Protein AF-A0A507CEU8-F1 (afdb_monomer)

Mean predicted aligned error: 9.73 Å

Sequence (237 aa):
MYVHYLHLQREEKHEELLEDLRSRRGVLHDSSKRCVFVDLGAGRADTLRVFLRERDAKFSYDYPIPYWAHYTTCEIYLFEANPRFTADLRRAESLYRSRGFNVTVFPEHACTDYDGIATLYLDEKNKDNDYWLTSCHNKATSLYSQGRPINVTAIDIASWLAASFKPEDYVLVKMDIEKAEFFVLPRMVEVHADTVVDTLMVELHPYDFADEQIAKGWKAIEELSKTILIPYYDSFA

Radius of gyration: 17.89 Å; Cα contacts (8 Å, |Δi|>4): 409; chains: 1; bounding box: 44×38×45 Å

Secondary structure (DSSP, 8-state):
-HHHHHHHHHHHHHHHHHHHHHHTS-S---TTPPEEEEEES-TTTHHHHHHTT-TT-SS-------TT--GGGSEEEEEE--GGGHHHHHHHHHHHHHTT-EEEEEETEEEESSSEEEEEEE--S-GGGTT--EE--TT---TTTTSPEEEEEEEEHHHHHHHH--TTSEEEEEE--TTTHHHHHHHHHHTTGGGT-SEEEE-----SS--HHHHHHHHHHHHHTTTSB-----TT-

pLDDT: mean 82.37, std 20.27, range [32.41, 98.88]

Foldseek 3Di:
DVVVVVVVVQVVVVVVVVVVVVVVDPDDPDPPAAEAEEEAACQLVLVLCQLLVPVPRPDHDDDDDDPSDDSQRHAYEYEHQDQVNVVSQVVVVVVSVVVVGNYDYHYNEAAAQDWDKWKWFFQPDCPVVVSSAIDTDPPPPPVRNVGDIDIGTYDNVLVVLLVVFALSYAYEYEEDRNQRLLGSLLSNVVSVSLSGYAEYEYDHDDDPDDDPSNVSSVVSCVVSVVRHHYDHHDRVD

Organism: NCBI:txid1806994

InterPro domains:
  IPR006342 Methyltransferase FkbM [PF05050] (72-185)
  IPR029063 S-adenosyl-L-methionine-dependent methyltransferase superfamily [G3DSA:3.40.50.150] (27-232)
  IPR029063 S-adenosyl-L-methionine-dependent methyltransferase superfamily [SSF53335] (13-208)

Structure (mmCIF, N/CA/C/O backbone):
data_AF-A0A507CEU8-F1
#
_entry.id   AF-A0A507CEU8-F1
#
loop_
_atom_site.group_PDB
_atom_site.id
_atom_site.type_symbol
_atom_site.label_atom_id
_atom_site.label_alt_id
_atom_site.label_comp_id
_atom_site.label_asym_id
_atom_site.label_entity_id
_atom_site.label_seq_id
_atom_site.pdbx_PDB_ins_code
_atom_site.Cartn_x
_atom_site.Cartn_y
_atom_site.Cartn_z
_atom_site.occupancy
_atom_site.B_iso_or_equiv
_atom_site.auth_seq_id
_atom_site.auth_comp_id
_atom_site.auth_asym_id
_atom_site.auth_atom_id
_atom_site.pdbx_PDB_model_num
ATOM 1 N N . MET A 1 1 ? 23.624 10.186 17.461 1.00 42.09 1 MET A N 1
ATOM 2 C CA . MET A 1 1 ? 23.123 11.111 18.506 1.00 42.09 1 MET A CA 1
ATOM 3 C C . MET A 1 1 ? 21.735 11.656 18.168 1.00 42.09 1 MET A C 1
ATOM 5 O O . MET A 1 1 ? 20.856 11.522 19.001 1.00 42.09 1 MET A O 1
ATOM 9 N N . TYR A 1 2 ? 21.496 12.155 16.944 1.00 32.41 2 TYR A N 1
ATOM 10 C CA . TYR A 1 2 ? 20.169 12.625 16.490 1.00 32.41 2 TYR A CA 1
ATOM 11 C C . TYR A 1 2 ? 19.106 11.504 16.411 1.00 32.41 2 TYR A C 1
ATOM 13 O O . TYR A 1 2 ? 17.993 11.663 16.895 1.00 32.41 2 TYR A O 1
ATOM 21 N N . VAL A 1 3 ? 19.493 10.323 15.911 1.00 40.09 3 VAL A N 1
ATOM 22 C CA . VAL A 1 3 ? 18.620 9.133 15.782 1.00 40.09 3 VAL A CA 1
ATOM 23 C C . VAL A 1 3 ? 18.137 8.597 17.138 1.00 40.09 3 VAL A C 1
ATOM 25 O O . VAL A 1 3 ? 17.017 8.121 17.251 1.00 40.09 3 VAL A O 1
ATOM 28 N N . HIS A 1 4 ? 18.949 8.728 18.191 1.00 35.19 4 HIS A N 1
ATOM 29 C CA . HIS A 1 4 ? 18.595 8.237 19.527 1.00 35.19 4 HIS A CA 1
ATOM 30 C C . HIS A 1 4 ? 17.704 9.230 20.296 1.00 35.19 4 HIS A C 1
ATOM 32 O O . HIS A 1 4 ? 16.846 8.819 21.068 1.00 35.19 4 HIS A O 1
ATOM 38 N N . TYR A 1 5 ? 17.851 10.533 20.028 1.00 34.41 5 TYR A N 1
ATOM 39 C CA . TYR A 1 5 ? 17.012 11.583 20.616 1.00 34.41 5 TYR A CA 1
ATOM 40 C C . TYR A 1 5 ? 15.588 11.590 20.028 1.00 34.41 5 TYR A C 1
ATOM 42 O O . TYR A 1 5 ? 14.619 11.762 20.762 1.00 34.41 5 TYR A O 1
ATOM 50 N N . LEU A 1 6 ? 15.447 11.310 18.724 1.00 43.91 6 LEU A N 1
ATOM 51 C CA . LEU A 1 6 ? 14.142 11.128 18.074 1.00 43.91 6 LEU A CA 1
ATOM 52 C C . LEU A 1 6 ? 13.416 9.852 18.527 1.00 43.91 6 LEU A C 1
ATOM 54 O O . LEU A 1 6 ? 12.193 9.805 18.468 1.00 43.91 6 LEU A O 1
ATOM 58 N N . HIS A 1 7 ? 14.151 8.829 18.974 1.00 42.66 7 HIS A N 1
ATOM 59 C CA . HIS A 1 7 ? 13.581 7.559 19.427 1.00 42.66 7 HIS A CA 1
ATOM 60 C C . HIS A 1 7 ? 12.853 7.705 20.772 1.00 42.66 7 HIS A C 1
ATOM 62 O O . HIS A 1 7 ? 11.702 7.304 20.891 1.00 42.66 7 HIS A O 1
ATOM 68 N N . LEU A 1 8 ? 13.468 8.385 21.745 1.00 38.97 8 LEU A N 1
ATOM 69 C CA . LEU A 1 8 ? 12.873 8.592 23.074 1.00 38.97 8 LEU A CA 1
ATOM 70 C C . LEU A 1 8 ? 11.686 9.570 23.048 1.00 38.97 8 LEU A C 1
ATOM 72 O O . LEU A 1 8 ? 10.677 9.334 23.699 1.00 38.97 8 LEU A O 1
ATOM 76 N N . GLN A 1 9 ? 11.758 10.626 22.229 1.00 45.34 9 GLN A N 1
ATOM 77 C CA . GLN A 1 9 ? 10.624 11.537 22.008 1.00 45.34 9 GLN A CA 1
ATOM 78 C C . GLN A 1 9 ? 9.473 10.874 21.218 1.00 45.34 9 GLN A C 1
ATOM 80 O O . GLN A 1 9 ? 8.359 11.393 21.221 1.00 45.34 9 GLN A O 1
ATOM 85 N N . ARG A 1 10 ? 9.723 9.746 20.530 1.00 51.34 10 ARG A N 1
ATOM 86 C CA . ARG A 1 10 ? 8.710 8.967 19.793 1.00 51.34 10 ARG A CA 1
ATOM 87 C C . ARG A 1 10 ? 7.921 8.022 20.693 1.00 51.34 10 ARG A C 1
ATOM 89 O O . ARG A 1 10 ? 6.730 7.874 20.458 1.00 51.34 10 ARG A O 1
ATOM 96 N N . GLU A 1 11 ? 8.550 7.402 21.690 1.00 48.78 11 GLU A N 1
ATOM 97 C CA . GLU A 1 11 ? 7.881 6.431 22.572 1.00 48.78 11 GLU A CA 1
ATOM 98 C C . GLU A 1 11 ? 6.853 7.090 23.506 1.00 48.78 11 GLU A C 1
ATOM 100 O O . GLU A 1 11 ? 5.746 6.581 23.652 1.00 48.78 11 GLU A O 1
ATOM 105 N N . GLU A 1 12 ? 7.155 8.266 24.064 1.00 49.72 12 GLU A N 1
ATOM 106 C CA . GLU A 1 12 ? 6.195 9.006 24.904 1.00 49.72 12 GLU A CA 1
ATOM 107 C C . GLU A 1 12 ? 5.009 9.532 24.081 1.00 49.72 12 GLU A C 1
ATOM 109 O O . GLU A 1 12 ? 3.852 9.410 24.484 1.00 49.72 12 GLU A O 1
ATOM 114 N N . LYS A 1 13 ? 5.280 10.027 22.867 1.00 57.88 13 LYS A N 1
ATOM 115 C CA . LYS A 1 13 ? 4.242 10.492 21.937 1.00 57.88 13 LYS A CA 1
ATOM 116 C C . LYS A 1 13 ? 3.377 9.343 21.409 1.00 57.88 13 LYS A C 1
ATOM 118 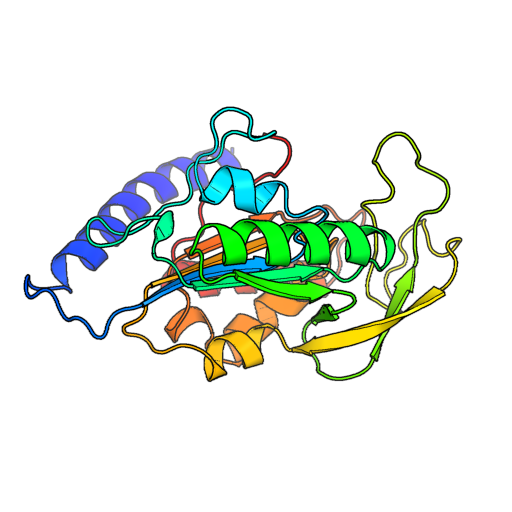O O . LYS A 1 13 ? 2.226 9.565 21.050 1.00 57.88 13 LYS A O 1
ATOM 123 N N . HIS A 1 14 ? 3.929 8.130 21.357 1.00 57.22 14 HIS A N 1
ATOM 124 C CA . HIS A 1 14 ? 3.235 6.912 20.949 1.00 57.22 14 HIS A CA 1
ATOM 125 C C . HIS A 1 14 ? 2.186 6.489 21.981 1.00 57.22 14 HIS A C 1
ATOM 127 O O . HIS A 1 14 ? 1.049 6.229 21.598 1.00 57.22 14 HIS A O 1
ATOM 133 N N . GLU A 1 15 ? 2.517 6.479 23.275 1.00 61.03 15 GLU A N 1
ATOM 134 C CA . GLU A 1 15 ? 1.525 6.189 24.322 1.00 61.03 15 GLU A CA 1
ATOM 135 C C . GLU A 1 15 ? 0.446 7.278 24.409 1.00 61.03 15 GLU A C 1
ATOM 137 O O . GLU A 1 15 ? -0.733 6.943 24.465 1.00 61.03 15 GLU A O 1
ATOM 142 N N . GLU A 1 16 ? 0.795 8.566 24.295 1.00 62.22 16 GLU A N 1
ATOM 143 C CA . GLU A 1 16 ? -0.211 9.643 24.267 1.00 62.22 16 GLU A CA 1
ATOM 144 C C . GLU A 1 16 ? -1.156 9.551 23.054 1.00 62.22 16 GLU A C 1
ATOM 146 O O . GLU A 1 16 ? -2.361 9.760 23.198 1.00 62.22 16 GLU A O 1
ATOM 151 N N . LEU A 1 17 ? -0.653 9.193 21.863 1.00 61.19 17 LEU A N 1
ATOM 152 C CA . LEU A 1 17 ? -1.496 8.954 20.682 1.00 61.19 17 LEU A CA 1
ATOM 153 C C . LEU A 1 17 ? -2.381 7.720 20.858 1.00 61.19 17 LEU A C 1
ATOM 155 O O . LEU A 1 17 ? -3.555 7.751 20.489 1.00 61.19 17 LEU A O 1
ATOM 159 N N . LEU A 1 18 ? -1.845 6.639 21.428 1.00 59.84 18 LEU A N 1
ATOM 160 C CA . LEU A 1 18 ? -2.629 5.444 21.727 1.00 59.84 18 LEU A CA 1
ATOM 161 C C . LEU A 1 18 ? -3.713 5.739 22.769 1.00 59.84 18 LEU A C 1
ATOM 163 O O . LEU A 1 18 ? -4.833 5.248 22.627 1.00 59.84 18 LEU A O 1
ATOM 167 N N . GLU A 1 19 ? -3.427 6.552 23.784 1.00 62.38 19 GLU A N 1
ATOM 168 C CA . GLU A 1 19 ? -4.400 6.991 24.783 1.00 62.38 19 GLU A CA 1
ATOM 169 C C . GLU A 1 19 ? -5.448 7.953 24.208 1.00 62.38 19 GLU A C 1
ATOM 171 O O . GLU A 1 19 ? -6.630 7.779 24.503 1.00 62.38 19 GLU A O 1
ATOM 176 N N . ASP A 1 20 ? -5.082 8.894 23.332 1.00 61.50 20 ASP A N 1
ATOM 177 C CA . ASP A 1 20 ? -6.038 9.779 22.644 1.00 61.50 20 ASP A CA 1
ATOM 178 C C . ASP A 1 20 ? -6.942 8.988 21.678 1.00 61.50 20 ASP A C 1
ATOM 180 O O . ASP A 1 20 ? -8.166 9.151 21.682 1.00 61.50 20 ASP A O 1
ATOM 184 N N . LEU A 1 21 ? -6.382 8.030 20.928 1.00 57.03 21 LEU A N 1
ATOM 185 C CA . LEU A 1 21 ? -7.144 7.100 20.082 1.00 57.03 21 LEU A CA 1
ATOM 186 C C . LEU A 1 21 ? -8.107 6.225 20.901 1.00 57.03 21 LEU A C 1
ATOM 188 O O . LEU A 1 21 ? -9.224 5.941 20.452 1.00 57.03 21 LEU A O 1
ATOM 192 N N . ARG A 1 22 ? -7.702 5.813 22.111 1.00 61.84 22 ARG A N 1
ATOM 193 C CA . ARG A 1 22 ? -8.553 5.078 23.066 1.00 61.84 22 ARG A CA 1
ATOM 194 C C . ARG A 1 22 ? -9.639 5.978 23.674 1.00 61.84 22 ARG A C 1
ATOM 196 O O . ARG A 1 22 ? -10.777 5.540 23.813 1.00 61.84 22 ARG A O 1
ATOM 203 N N . SER A 1 23 ? -9.303 7.225 24.001 1.00 53.34 23 SER A N 1
ATOM 204 C CA . SER A 1 23 ? -10.152 8.235 24.653 1.00 53.34 23 SER A CA 1
ATOM 205 C C . SER A 1 23 ? -11.273 8.751 23.745 1.00 53.34 23 SER A C 1
ATOM 207 O O . SER A 1 23 ? -12.429 8.851 24.163 1.00 53.34 23 SER A O 1
ATOM 209 N N . ARG A 1 24 ? -10.977 9.015 22.465 1.00 57.09 24 ARG A N 1
ATOM 210 C CA . ARG A 1 24 ? -11.950 9.568 21.505 1.00 57.09 24 ARG A CA 1
ATOM 211 C C . ARG A 1 24 ? -13.040 8.585 21.070 1.00 57.09 24 ARG A C 1
ATOM 213 O O . ARG A 1 24 ? -14.000 8.992 20.416 1.00 57.09 24 ARG A O 1
ATOM 220 N N . ARG A 1 25 ? -12.934 7.296 21.407 1.00 57.06 25 ARG A N 1
ATOM 221 C CA . ARG A 1 25 ? -13.848 6.243 20.937 1.00 57.06 25 ARG A CA 1
ATOM 222 C C . ARG A 1 25 ? -14.580 5.595 22.117 1.00 57.06 25 ARG A C 1
ATOM 224 O O . ARG A 1 25 ? -14.215 4.524 22.591 1.00 57.06 25 ARG A O 1
ATOM 231 N N . GLY A 1 26 ? -15.654 6.255 22.560 1.00 46.28 26 GLY A N 1
ATOM 232 C CA . GLY A 1 26 ? -16.616 5.711 23.520 1.00 46.28 26 GLY A CA 1
ATOM 233 C C . GLY A 1 26 ? -17.144 4.327 23.114 1.00 46.28 26 GLY A C 1
ATOM 234 O O . GLY A 1 26 ? -17.351 4.034 21.935 1.00 46.28 26 GLY A O 1
ATOM 235 N N . VAL A 1 27 ? -17.335 3.471 24.120 1.00 49.66 27 VAL A N 1
ATOM 236 C CA . VAL A 1 27 ? -17.693 2.051 24.000 1.00 49.66 27 VAL A CA 1
ATOM 237 C C . VAL A 1 27 ? -19.142 1.890 23.538 1.00 49.66 27 VAL A C 1
ATOM 239 O O . VAL A 1 27 ? -20.060 1.794 24.347 1.00 49.66 27 VAL A O 1
ATOM 242 N N . LEU A 1 28 ? -19.335 1.819 22.225 1.00 44.38 28 LEU A N 1
ATOM 243 C CA . LEU A 1 28 ? -20.441 1.114 21.584 1.00 44.38 28 LEU A CA 1
ATOM 244 C C . LEU A 1 28 ? -19.854 0.358 20.387 1.00 44.38 28 LEU A C 1
ATOM 246 O O . LEU A 1 28 ? -19.140 0.937 19.567 1.00 44.38 28 LEU A O 1
ATOM 250 N N . HIS A 1 29 ? -20.098 -0.953 20.329 1.00 45.16 29 HIS A N 1
ATOM 251 C CA . HIS A 1 29 ? -19.687 -1.791 19.207 1.00 45.16 29 HIS A CA 1
ATOM 252 C C . HIS A 1 29 ? -20.561 -1.428 18.007 1.00 45.16 29 HIS A C 1
ATOM 254 O O . HIS A 1 29 ? -21.692 -1.890 17.875 1.00 45.16 29 HIS A O 1
ATOM 260 N N . ASP A 1 30 ? -20.056 -0.510 17.194 1.00 52.44 30 ASP A N 1
ATOM 261 C CA . ASP A 1 30 ? -20.686 -0.111 15.951 1.00 52.44 30 ASP A CA 1
ATOM 262 C C . ASP A 1 30 ? -20.283 -1.110 14.863 1.00 52.44 30 ASP A C 1
ATOM 264 O O . ASP A 1 30 ? -19.119 -1.174 14.464 1.00 52.44 30 ASP A O 1
ATOM 268 N N . SER A 1 31 ? -21.251 -1.899 14.392 1.00 56.47 31 SER A N 1
ATOM 269 C CA . SER A 1 31 ? -21.073 -2.873 13.310 1.00 56.47 31 SER A CA 1
ATOM 270 C C . SER A 1 31 ? -20.742 -2.231 11.954 1.00 56.47 31 SER A C 1
ATOM 272 O O . SER A 1 31 ? -20.669 -2.942 10.955 1.00 56.47 31 SER A O 1
ATOM 274 N N . SER A 1 32 ? -20.599 -0.901 11.889 1.00 68.31 32 SER A N 1
ATOM 275 C CA . SER A 1 32 ? -20.201 -0.152 10.695 1.00 68.31 32 SER A CA 1
ATOM 276 C C . SER A 1 32 ? -18.683 -0.009 10.511 1.00 68.31 32 SER A C 1
ATOM 278 O O . SER A 1 32 ? -18.249 0.308 9.405 1.00 68.31 32 SER A O 1
ATOM 280 N N . LYS A 1 33 ? -17.873 -0.248 11.555 1.00 84.44 33 LYS A N 1
ATOM 281 C CA . LYS A 1 33 ? -16.417 -0.032 11.506 1.00 84.44 33 LYS A CA 1
ATOM 282 C C . LYS A 1 33 ? -15.706 -1.195 10.831 1.00 84.44 33 LYS A C 1
ATOM 284 O O . LYS A 1 33 ? -15.752 -2.324 11.324 1.00 84.44 33 LYS A O 1
ATOM 289 N N . ARG A 1 34 ? -15.012 -0.922 9.727 1.00 94.19 34 ARG A N 1
ATOM 290 C CA . ARG A 1 34 ? -14.216 -1.932 9.022 1.00 94.19 34 ARG A CA 1
ATOM 291 C C . ARG A 1 34 ? -12.793 -1.948 9.561 1.00 94.19 34 ARG A C 1
ATOM 293 O O . ARG A 1 34 ? -12.234 -0.905 9.873 1.00 94.19 34 ARG A O 1
ATOM 300 N N . CYS A 1 35 ? -12.201 -3.132 9.654 1.00 97.25 35 CYS A N 1
ATOM 301 C CA . CYS A 1 35 ? -10.749 -3.270 9.730 1.00 97.25 35 CYS A CA 1
ATOM 302 C C . CYS A 1 35 ? -10.228 -3.512 8.316 1.00 97.25 35 CYS A C 1
ATOM 304 O O . CYS A 1 35 ? -10.778 -4.360 7.614 1.00 97.25 35 CYS A O 1
ATOM 306 N N . VAL A 1 36 ? -9.182 -2.801 7.909 1.00 98.44 36 VAL A N 1
ATOM 307 C CA . VAL A 1 36 ? -8.609 -2.880 6.567 1.00 98.44 36 VAL A CA 1
ATOM 308 C C . VAL A 1 36 ? -7.093 -3.020 6.651 1.00 98.44 36 VAL A C 1
ATOM 310 O O . VAL A 1 36 ? -6.428 -2.272 7.364 1.00 98.44 36 VAL A O 1
ATOM 313 N N . PHE A 1 37 ? -6.555 -3.962 5.882 1.00 98.56 37 PHE A N 1
ATOM 314 C CA . PHE A 1 37 ? -5.129 -4.134 5.642 1.00 98.56 37 PHE A CA 1
ATOM 315 C C . PHE A 1 37 ? -4.831 -3.919 4.157 1.00 98.56 37 PHE A C 1
ATOM 317 O O . PHE A 1 37 ? -5.379 -4.611 3.297 1.00 98.56 37 PHE A O 1
ATOM 324 N N . VAL A 1 38 ? -3.968 -2.957 3.852 1.00 98.81 38 VAL A N 1
ATOM 325 C CA . VAL A 1 38 ? -3.520 -2.651 2.493 1.00 98.81 38 VAL A CA 1
ATOM 326 C C . VAL A 1 38 ? -2.022 -2.906 2.410 1.00 98.81 38 VAL A C 1
ATOM 328 O O . VAL A 1 38 ? -1.245 -2.295 3.137 1.00 98.81 38 VAL A O 1
ATOM 331 N N . ASP A 1 39 ? -1.617 -3.803 1.523 1.00 98.44 39 ASP A N 1
ATOM 332 C CA . ASP A 1 39 ? -0.225 -4.181 1.305 1.00 98.44 39 ASP A CA 1
ATOM 333 C C . ASP A 1 39 ? 0.236 -3.685 -0.063 1.00 98.44 39 ASP A C 1
ATOM 335 O O . ASP A 1 39 ? -0.246 -4.150 -1.102 1.00 98.44 39 ASP A O 1
ATOM 339 N N . LEU A 1 40 ? 1.141 -2.711 -0.051 1.00 98.12 40 LEU A N 1
ATOM 340 C CA . LEU A 1 40 ? 1.761 -2.149 -1.240 1.00 98.12 40 LEU A CA 1
ATOM 341 C C . LEU A 1 40 ? 3.127 -2.822 -1.423 1.00 98.12 40 LEU A C 1
ATOM 343 O O . LEU A 1 40 ? 3.984 -2.733 -0.536 1.00 98.12 40 LEU A O 1
ATOM 347 N N . GLY A 1 41 ? 3.285 -3.511 -2.558 1.00 95.56 41 GLY A N 1
ATOM 348 C CA . GLY A 1 41 ? 4.413 -4.403 -2.845 1.00 95.56 41 GLY A CA 1
ATOM 349 C C . GLY A 1 41 ? 4.276 -5.736 -2.122 1.00 95.56 41 GLY A C 1
ATOM 350 O O . GLY A 1 41 ? 5.101 -6.124 -1.296 1.00 95.56 41 GLY A O 1
ATOM 351 N N . ALA A 1 42 ? 3.170 -6.425 -2.392 1.00 95.69 42 ALA A N 1
ATOM 352 C CA . ALA A 1 42 ? 2.817 -7.662 -1.712 1.00 95.69 42 ALA A CA 1
ATOM 353 C C . ALA A 1 42 ? 3.747 -8.842 -2.057 1.00 95.69 42 ALA A C 1
ATOM 355 O O . ALA A 1 42 ? 3.677 -9.885 -1.397 1.00 95.69 42 ALA A O 1
ATOM 356 N N . GLY A 1 43 ? 4.596 -8.735 -3.084 1.00 92.75 43 GLY A N 1
ATOM 357 C CA . GLY A 1 43 ? 5.528 -9.784 -3.488 1.00 92.75 43 GLY A CA 1
ATOM 358 C C . GLY A 1 43 ? 4.786 -11.089 -3.760 1.00 92.75 43 GLY A C 1
ATOM 359 O O . GLY A 1 43 ? 3.904 -11.137 -4.600 1.00 92.75 43 GLY A O 1
ATOM 360 N N . ARG A 1 44 ? 5.077 -12.162 -3.015 1.00 92.94 44 ARG A N 1
ATOM 361 C CA . ARG A 1 44 ? 4.353 -13.454 -3.104 1.00 92.94 44 ARG A CA 1
ATOM 362 C C . ARG A 1 44 ? 3.208 -13.604 -2.094 1.00 92.94 44 ARG A C 1
ATOM 364 O O . ARG A 1 44 ? 2.794 -14.723 -1.801 1.00 92.94 44 ARG A O 1
ATOM 371 N N . ALA A 1 45 ? 2.705 -12.494 -1.558 1.00 95.25 45 ALA A N 1
ATOM 372 C CA . ALA A 1 45 ? 1.791 -12.439 -0.417 1.00 95.25 45 ALA A CA 1
ATOM 373 C C . ALA A 1 45 ? 2.387 -13.039 0.875 1.00 95.25 45 ALA A C 1
ATOM 375 O O . ALA A 1 45 ? 1.661 -13.573 1.712 1.00 95.25 45 ALA A O 1
ATOM 376 N N . ASP A 1 46 ? 3.709 -12.959 1.064 1.00 92.00 46 ASP A N 1
ATOM 377 C CA . ASP A 1 46 ? 4.376 -13.467 2.274 1.00 92.00 46 ASP A CA 1
ATOM 378 C C . ASP A 1 46 ? 3.932 -12.684 3.527 1.00 92.00 46 ASP A C 1
ATOM 380 O O . ASP A 1 46 ? 3.643 -13.267 4.572 1.00 92.00 46 ASP A O 1
ATOM 384 N N . THR A 1 47 ? 3.790 -11.368 3.396 1.00 93.06 47 THR A N 1
ATOM 385 C CA . THR A 1 47 ? 3.275 -10.413 4.394 1.00 93.06 47 THR A CA 1
ATOM 386 C C . THR A 1 47 ? 1.819 -10.666 4.780 1.00 93.06 47 THR A C 1
ATOM 388 O O . THR A 1 47 ? 1.474 -10.512 5.951 1.00 93.06 47 THR A O 1
ATOM 391 N N . LEU A 1 48 ? 0.974 -11.157 3.864 1.00 95.38 48 LEU A N 1
ATOM 392 C CA . LEU A 1 48 ? -0.388 -11.598 4.198 1.00 95.38 48 LEU A CA 1
ATOM 393 C C . LEU A 1 48 ? -0.367 -12.695 5.273 1.00 95.38 48 LEU A C 1
ATOM 395 O O . LEU A 1 48 ? -1.176 -12.685 6.201 1.00 95.38 48 LEU A O 1
ATOM 399 N N . ARG A 1 49 ? 0.573 -13.638 5.168 1.00 93.75 49 ARG A N 1
ATOM 400 C CA . ARG A 1 49 ? 0.715 -14.743 6.129 1.00 93.75 49 ARG A CA 1
ATOM 401 C C . ARG A 1 49 ? 1.118 -14.227 7.506 1.00 93.75 49 ARG A C 1
ATOM 403 O O . ARG A 1 49 ? 0.615 -14.719 8.515 1.00 93.75 49 ARG A O 1
ATOM 410 N N . VAL A 1 50 ? 1.990 -13.217 7.532 1.00 92.69 50 VAL A N 1
ATOM 411 C CA . VAL A 1 50 ? 2.419 -12.525 8.756 1.00 92.69 50 VAL A CA 1
ATOM 412 C C . VAL A 1 50 ? 1.236 -11.787 9.384 1.00 92.69 50 VAL A C 1
ATOM 414 O O . VAL A 1 50 ? 0.947 -11.995 10.560 1.00 92.69 50 VAL A O 1
ATOM 417 N N . PHE A 1 51 ? 0.490 -11.005 8.594 1.00 95.12 51 PHE A N 1
ATOM 418 C CA . PHE A 1 51 ? -0.709 -10.296 9.049 1.00 95.12 51 PHE A CA 1
ATOM 419 C C . PHE A 1 51 ? -1.754 -11.251 9.639 1.00 95.12 51 PHE A C 1
ATOM 421 O O . PHE A 1 51 ? -2.280 -11.013 10.723 1.00 95.12 51 PHE A O 1
ATOM 428 N N . LEU A 1 52 ? -2.006 -12.385 8.982 1.00 95.06 52 LEU A N 1
ATOM 429 C CA . LEU A 1 52 ? -2.934 -13.411 9.466 1.00 95.06 52 LEU A CA 1
ATOM 430 C C . LEU A 1 52 ? -2.362 -14.296 10.586 1.00 95.06 52 LEU A C 1
ATOM 432 O O . LEU A 1 52 ? -3.046 -15.217 11.039 1.00 95.06 52 LEU A O 1
ATOM 436 N N . ARG A 1 53 ? -1.142 -14.008 11.059 1.00 91.75 53 ARG A N 1
ATOM 437 C CA . ARG A 1 53 ? -0.450 -14.715 12.147 1.00 91.75 53 ARG A CA 1
ATOM 438 C C . ARG A 1 53 ? -0.337 -16.224 11.905 1.00 91.75 53 ARG A C 1
ATOM 440 O O . ARG A 1 53 ? -0.532 -17.035 12.815 1.00 91.75 53 ARG A O 1
ATOM 447 N N . GLU A 1 54 ? -0.025 -16.618 10.672 1.00 91.31 54 GLU A N 1
ATOM 448 C CA . GLU A 1 54 ? 0.281 -18.015 10.363 1.00 91.31 54 GLU A CA 1
ATOM 449 C C . GLU A 1 54 ? 1.570 -18.459 11.070 1.00 91.31 54 GLU A C 1
ATOM 451 O O . GLU A 1 54 ? 2.561 -17.734 11.116 1.00 91.31 54 GLU A O 1
ATOM 456 N N . ARG A 1 55 ? 1.566 -19.676 11.630 1.00 84.81 55 ARG A N 1
ATOM 457 C CA . ARG A 1 55 ? 2.676 -20.187 12.461 1.00 84.81 55 ARG A CA 1
ATOM 458 C C . ARG A 1 55 ? 3.999 -20.333 11.711 1.00 84.81 55 ARG A C 1
ATOM 460 O O . ARG A 1 55 ? 5.047 -20.356 12.342 1.00 84.81 55 ARG A O 1
ATOM 467 N N . ASP A 1 56 ? 3.936 -20.502 10.400 1.00 83.50 56 ASP A N 1
ATOM 468 C CA . ASP A 1 56 ? 5.060 -20.717 9.494 1.00 83.50 56 ASP A CA 1
ATOM 469 C C . ASP A 1 56 ? 5.256 -19.529 8.535 1.00 83.50 56 ASP A C 1
ATOM 471 O O . ASP A 1 56 ? 5.819 -19.682 7.447 1.00 83.50 56 ASP A O 1
ATOM 475 N N . ALA A 1 57 ? 4.775 -18.343 8.926 1.00 82.31 57 ALA A N 1
ATOM 476 C CA . ALA A 1 57 ? 5.071 -17.109 8.219 1.00 82.31 57 ALA A CA 1
ATOM 477 C C . ALA A 1 57 ? 6.587 -16.848 8.206 1.00 82.31 57 ALA A C 1
ATOM 479 O O . ALA A 1 57 ? 7.296 -17.113 9.177 1.00 82.31 57 ALA A O 1
ATOM 480 N N . LYS A 1 58 ? 7.083 -16.333 7.076 1.00 71.81 58 LYS A N 1
ATOM 481 C CA . LYS A 1 58 ? 8.518 -16.113 6.838 1.00 71.81 58 LYS A CA 1
ATOM 482 C C . LYS A 1 58 ? 9.123 -15.066 7.783 1.00 71.81 58 LYS A C 1
ATOM 484 O O . LYS A 1 58 ? 10.298 -15.170 8.120 1.00 71.81 58 LYS A O 1
ATOM 489 N N . PHE A 1 59 ? 8.323 -14.082 8.185 1.00 74.56 59 PHE A N 1
ATOM 490 C CA . PHE A 1 59 ? 8.730 -12.941 9.002 1.00 74.56 59 PHE A CA 1
ATOM 491 C C . PHE A 1 59 ? 7.912 -12.882 10.295 1.00 74.56 59 PHE A C 1
ATOM 493 O O . PHE A 1 59 ? 6.845 -13.491 10.392 1.00 74.56 59 PHE A O 1
ATOM 500 N N . SER A 1 60 ? 8.394 -12.118 11.275 1.00 74.06 60 SER A N 1
ATOM 501 C CA . SER A 1 60 ? 7.712 -11.911 12.553 1.00 74.06 60 SER A CA 1
ATOM 502 C C . SER A 1 60 ? 7.561 -10.419 12.832 1.00 74.06 60 SER A C 1
ATOM 504 O O . SER A 1 60 ? 8.362 -9.838 13.556 1.00 74.06 60 SER A O 1
ATOM 506 N N . TYR A 1 61 ? 6.502 -9.822 12.289 1.00 80.12 61 TYR A N 1
ATOM 507 C CA . TYR A 1 61 ? 6.104 -8.447 12.586 1.00 80.12 61 TYR A CA 1
ATOM 508 C C . TYR A 1 61 ? 4.739 -8.420 13.271 1.00 80.12 61 TYR A C 1
ATOM 510 O O . TYR A 1 61 ? 3.833 -9.163 12.888 1.00 80.12 61 TYR A O 1
ATOM 518 N N . ASP A 1 62 ? 4.586 -7.553 14.274 1.00 84.81 62 ASP A N 1
ATOM 519 C CA . ASP A 1 62 ? 3.282 -7.296 14.879 1.00 84.81 62 ASP A CA 1
ATOM 520 C C . ASP A 1 62 ? 2.609 -6.127 14.162 1.00 84.81 62 ASP A C 1
ATOM 522 O O . ASP A 1 62 ? 3.024 -4.973 14.273 1.00 84.81 62 ASP A O 1
ATOM 526 N N . TYR A 1 63 ? 1.574 -6.447 13.393 1.00 91.06 63 TYR A N 1
ATOM 527 C CA . TYR A 1 63 ? 0.719 -5.451 12.765 1.00 91.06 63 TYR A CA 1
ATOM 528 C C . TYR A 1 63 ? -0.289 -4.956 13.804 1.00 91.06 63 TYR A C 1
ATOM 530 O O . TYR A 1 63 ? -1.118 -5.760 14.246 1.00 91.06 63 TYR A O 1
ATOM 538 N N . PRO A 1 64 ? -0.255 -3.679 14.222 1.00 91.25 64 PRO A N 1
ATOM 539 C CA . PRO A 1 64 ? -1.198 -3.187 15.214 1.00 91.25 64 PRO A CA 1
ATOM 540 C C . PRO A 1 64 ? -2.619 -3.264 14.652 1.00 91.25 64 PRO A C 1
ATOM 542 O O . PRO A 1 64 ? -2.876 -2.866 13.524 1.00 91.25 64 PRO A O 1
ATOM 545 N N . ILE A 1 65 ? -3.557 -3.779 15.440 1.00 92.50 65 ILE A N 1
ATOM 546 C CA . ILE A 1 65 ? -4.989 -3.658 15.159 1.00 92.50 65 ILE A CA 1
ATOM 547 C C . ILE A 1 65 ? -5.700 -3.234 16.444 1.00 92.50 65 ILE A C 1
ATOM 549 O O . ILE A 1 65 ? -5.233 -3.549 17.545 1.00 92.50 65 ILE A O 1
ATOM 553 N N . PRO A 1 66 ? -6.823 -2.510 16.355 1.00 92.19 66 PRO A N 1
ATOM 554 C CA . PRO A 1 66 ? -7.557 -2.105 17.540 1.00 92.19 66 PRO A CA 1
ATOM 555 C C . PRO A 1 66 ? -8.167 -3.318 18.253 1.00 92.19 66 PRO A C 1
ATOM 557 O O . PRO A 1 66 ? -8.500 -4.321 17.629 1.00 92.19 66 PRO A O 1
ATOM 560 N N . TYR A 1 67 ? -8.390 -3.197 19.566 1.00 91.62 67 TYR A N 1
ATOM 561 C CA . TYR A 1 67 ? -8.880 -4.291 20.424 1.00 91.62 67 TYR A CA 1
ATOM 562 C C . TYR A 1 67 ? -10.213 -4.919 19.975 1.00 91.62 67 TYR A C 1
ATOM 564 O O . TYR A 1 67 ? -10.538 -6.028 20.389 1.00 91.62 67 TYR A O 1
ATOM 572 N N . TRP A 1 68 ? -11.012 -4.189 19.191 1.00 90.75 68 TRP A N 1
ATOM 573 C CA . TRP A 1 68 ? -12.305 -4.639 18.676 1.00 90.75 68 TRP A CA 1
ATOM 574 C C . TRP A 1 68 ? -12.198 -5.389 17.342 1.00 90.75 68 TRP A C 1
ATOM 576 O O . TRP A 1 68 ? -13.186 -5.979 16.911 1.00 90.75 68 TRP A O 1
ATOM 586 N N . ALA A 1 69 ? -11.040 -5.345 16.678 1.00 92.75 69 ALA A N 1
ATOM 587 C CA . ALA A 1 69 ? -10.801 -5.998 15.401 1.00 92.75 69 ALA A CA 1
ATOM 588 C C . ALA A 1 69 ? -10.093 -7.345 15.586 1.00 92.75 69 ALA A C 1
ATOM 590 O O . ALA A 1 69 ? -9.364 -7.578 16.551 1.00 92.75 69 ALA A O 1
ATOM 591 N N . HIS A 1 70 ? -10.263 -8.220 14.599 1.00 93.31 70 HIS A N 1
ATOM 592 C CA . HIS A 1 70 ? -9.499 -9.452 14.467 1.00 93.31 70 HIS A CA 1
ATOM 593 C C . HIS A 1 70 ? -8.858 -9.510 13.080 1.00 93.31 70 HIS A C 1
ATOM 595 O O . HIS A 1 70 ? -9.523 -9.234 12.084 1.00 93.31 70 HIS A O 1
ATOM 601 N N . TYR A 1 71 ? -7.594 -9.937 13.000 1.00 93.50 71 TYR A N 1
ATOM 602 C CA . TYR A 1 71 ? -6.854 -10.073 11.734 1.00 93.50 71 TYR A CA 1
ATOM 603 C C . TYR A 1 71 ? -7.633 -10.860 10.672 1.00 93.50 71 TYR A C 1
ATOM 605 O O . TYR A 1 71 ? -7.625 -10.520 9.494 1.00 93.50 71 TYR A O 1
ATOM 613 N N . THR A 1 72 ? -8.365 -11.892 11.097 1.00 94.06 72 THR A N 1
ATOM 614 C CA . THR A 1 72 ? -9.126 -12.771 10.203 1.00 94.06 72 THR A CA 1
ATOM 615 C C . THR A 1 72 ? -10.427 -12.167 9.677 1.00 94.06 72 THR A C 1
ATOM 617 O O . THR A 1 72 ? -11.057 -12.771 8.815 1.00 94.06 72 THR A O 1
ATOM 620 N N . THR A 1 73 ? -10.859 -11.017 10.202 1.00 93.38 73 THR A N 1
ATOM 621 C CA . THR A 1 73 ? -12.092 -10.327 9.787 1.00 93.38 73 THR A CA 1
ATOM 622 C C . THR A 1 73 ? -11.826 -9.046 9.001 1.00 93.38 73 THR A 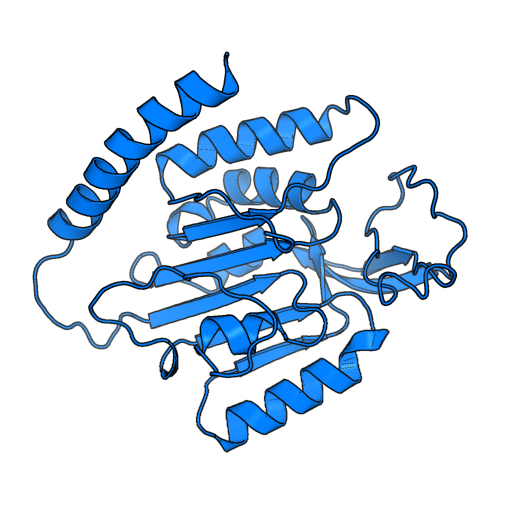C 1
ATOM 624 O O . THR A 1 73 ? -12.779 -8.400 8.575 1.00 93.38 73 THR A O 1
ATOM 627 N N . CYS A 1 74 ? -10.563 -8.651 8.831 1.00 96.94 74 CYS A N 1
ATOM 628 C CA . CYS A 1 74 ? -10.214 -7.445 8.088 1.00 96.94 74 CYS A CA 1
ATOM 629 C C . CYS A 1 74 ? -10.421 -7.640 6.574 1.00 96.94 74 CYS A C 1
ATOM 631 O O . CYS A 1 74 ? -10.249 -8.741 6.045 1.00 96.94 74 CYS A O 1
ATOM 633 N N . GLU A 1 75 ? -10.781 -6.563 5.875 1.00 98.00 75 GLU A N 1
ATOM 634 C CA . GLU A 1 75 ? -10.694 -6.483 4.416 1.00 98.00 75 GLU A CA 1
ATOM 635 C C . GLU A 1 75 ? -9.229 -6.334 4.017 1.00 98.00 75 GLU A C 1
ATOM 637 O O . GLU A 1 75 ? -8.504 -5.537 4.608 1.00 98.00 75 GLU A O 1
ATOM 642 N N . ILE A 1 76 ? -8.779 -7.106 3.036 1.00 98.69 76 ILE A N 1
ATOM 643 C CA . ILE A 1 76 ? -7.367 -7.197 2.688 1.00 98.69 76 ILE A CA 1
ATOM 644 C C . ILE A 1 76 ? -7.180 -6.893 1.207 1.00 98.69 76 ILE A C 1
ATOM 646 O O . ILE A 1 76 ? -7.779 -7.549 0.353 1.00 98.69 76 ILE A O 1
ATOM 650 N N . TYR A 1 77 ? -6.308 -5.936 0.905 1.00 98.88 77 TYR A N 1
ATOM 651 C CA . TYR A 1 77 ? -5.996 -5.496 -0.450 1.00 98.88 77 TYR A CA 1
ATOM 652 C C . TYR A 1 77 ? -4.495 -5.634 -0.702 1.00 98.88 77 TYR A C 1
ATOM 654 O O . TYR A 1 77 ? -3.697 -5.018 -0.003 1.00 98.88 77 TYR A O 1
ATOM 662 N N . LEU A 1 78 ? -4.109 -6.448 -1.687 1.00 98.75 78 LEU A N 1
ATOM 663 C CA . LEU A 1 78 ? -2.704 -6.704 -2.023 1.00 98.75 78 LEU A CA 1
ATOM 664 C C . LEU A 1 78 ? -2.374 -6.133 -3.402 1.00 98.75 78 LEU A C 1
ATOM 666 O O . LEU A 1 78 ? -2.961 -6.571 -4.393 1.00 98.75 78 LEU A O 1
ATOM 670 N N . PHE A 1 79 ? -1.425 -5.206 -3.480 1.00 98.56 79 PHE A N 1
ATOM 671 C CA . PHE A 1 79 ? -0.951 -4.612 -4.729 1.00 98.56 79 PHE A CA 1
ATOM 672 C C . PHE A 1 79 ? 0.466 -5.086 -5.034 1.00 98.56 79 PHE A C 1
ATOM 674 O O . PHE A 1 79 ? 1.335 -5.052 -4.167 1.00 98.56 79 PHE A O 1
ATOM 681 N N . GLU A 1 80 ? 0.706 -5.514 -6.271 1.00 97.25 80 GLU A N 1
ATOM 682 C CA . GLU A 1 80 ? 2.030 -5.947 -6.715 1.00 97.25 80 GLU A CA 1
ATOM 683 C C . GLU A 1 80 ? 2.250 -5.567 -8.175 1.00 97.25 80 GLU A C 1
ATOM 685 O O . GLU A 1 80 ? 1.442 -5.895 -9.046 1.00 97.25 80 GLU A O 1
ATOM 690 N N . ALA A 1 81 ? 3.361 -4.891 -8.448 1.00 95.06 81 ALA A N 1
ATOM 691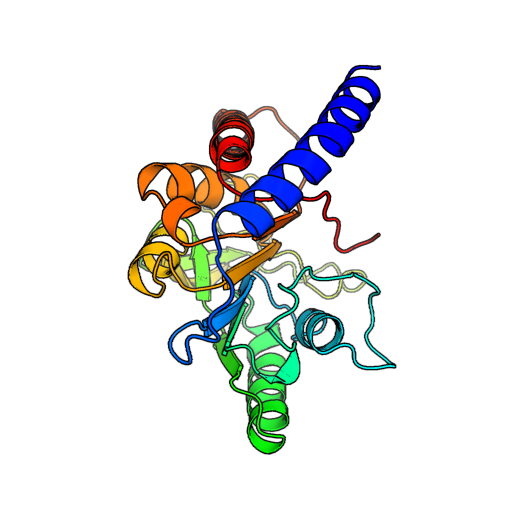 C CA . ALA A 1 81 ? 3.678 -4.383 -9.771 1.00 95.06 81 ALA A CA 1
ATOM 692 C C . ALA A 1 81 ? 4.321 -5.461 -10.657 1.00 95.06 81 ALA A C 1
ATOM 694 O O . ALA A 1 81 ? 4.048 -5.517 -11.854 1.00 95.06 81 ALA A O 1
ATOM 695 N N . ASN A 1 82 ? 5.162 -6.325 -10.089 1.00 91.31 82 ASN A N 1
ATOM 696 C CA . ASN A 1 82 ? 5.975 -7.290 -10.814 1.00 91.31 82 ASN A CA 1
ATOM 697 C C . ASN A 1 82 ? 5.136 -8.500 -11.290 1.00 91.31 82 ASN A C 1
ATOM 699 O O . ASN A 1 82 ? 4.714 -9.328 -10.473 1.00 91.31 82 ASN A O 1
ATOM 703 N N . PRO A 1 83 ? 4.959 -8.701 -12.616 1.00 92.81 83 PRO A N 1
ATOM 704 C CA . PRO A 1 83 ? 4.164 -9.804 -13.162 1.00 92.81 83 PRO A CA 1
ATOM 705 C C . PRO A 1 83 ? 4.682 -11.197 -12.799 1.00 92.81 83 PRO A C 1
ATOM 707 O O . PRO A 1 83 ? 3.956 -12.187 -12.910 1.00 92.81 83 PRO A O 1
ATOM 710 N N . ARG A 1 84 ? 5.941 -11.307 -12.352 1.00 90.88 84 ARG A N 1
ATOM 711 C CA . ARG A 1 84 ? 6.509 -12.565 -11.861 1.00 90.88 84 ARG A CA 1
ATOM 712 C C . ARG A 1 84 ? 5.680 -13.150 -10.718 1.00 90.88 84 ARG A C 1
ATOM 714 O O . ARG A 1 84 ? 5.561 -14.370 -10.620 1.00 90.88 84 ARG A O 1
ATOM 721 N N . PHE A 1 85 ? 5.095 -12.292 -9.889 1.00 93.75 85 PHE A N 1
ATOM 722 C CA . PHE A 1 85 ? 4.330 -12.707 -8.723 1.00 93.75 85 PHE A CA 1
ATOM 723 C C . PHE A 1 85 ? 2.828 -12.853 -8.989 1.00 93.75 85 PHE A C 1
ATOM 725 O O . PHE A 1 85 ? 2.109 -13.348 -8.123 1.00 93.75 85 PHE A O 1
ATOM 732 N N . THR A 1 86 ? 2.336 -12.532 -10.195 1.00 95.94 86 THR A N 1
ATOM 733 C CA . THR A 1 86 ? 0.910 -12.647 -10.556 1.00 95.94 86 THR A CA 1
ATOM 734 C C . THR A 1 86 ? 0.345 -14.029 -10.226 1.00 95.94 86 THR A C 1
ATOM 736 O O . THR A 1 86 ? -0.741 -14.148 -9.655 1.00 95.94 86 THR A O 1
ATOM 739 N N . ALA A 1 87 ? 1.081 -15.094 -10.551 1.00 97.44 87 ALA A N 1
ATOM 740 C CA . ALA A 1 87 ? 0.626 -16.455 -10.290 1.00 97.44 87 ALA A CA 1
ATOM 741 C C . ALA A 1 87 ? 0.563 -16.779 -8.785 1.00 97.44 87 ALA A C 1
ATOM 743 O O . ALA A 1 87 ? -0.360 -17.475 -8.359 1.00 97.44 87 ALA A O 1
ATOM 744 N N . ASP A 1 88 ? 1.511 -16.278 -7.988 1.00 96.69 88 ASP A N 1
ATOM 745 C CA . ASP A 1 88 ? 1.524 -16.439 -6.528 1.00 96.69 88 ASP A CA 1
ATOM 746 C C . ASP A 1 88 ? 0.380 -15.655 -5.875 1.00 96.69 88 ASP A C 1
ATOM 748 O O . ASP A 1 88 ? -0.401 -16.240 -5.124 1.00 96.69 88 ASP A O 1
ATOM 752 N N . LEU A 1 89 ? 0.190 -14.384 -6.249 1.00 97.12 89 LEU A N 1
ATOM 753 C CA . LEU A 1 89 ? -0.913 -13.545 -5.764 1.00 97.12 89 LEU A CA 1
ATOM 754 C C . LEU A 1 89 ? -2.280 -14.172 -6.037 1.00 97.12 89 LEU A C 1
ATOM 756 O O . LEU A 1 89 ? -3.126 -14.236 -5.148 1.00 97.12 89 LEU A O 1
ATOM 760 N N . ARG A 1 90 ? -2.510 -14.665 -7.259 1.00 98.25 90 ARG A N 1
ATOM 761 C CA . ARG A 1 90 ? -3.790 -15.294 -7.634 1.00 98.25 90 ARG A CA 1
ATOM 762 C C . ARG A 1 90 ? -4.032 -16.605 -6.887 1.00 98.25 90 ARG A C 1
ATOM 764 O O . ARG A 1 90 ? -5.176 -16.913 -6.536 1.00 98.25 90 ARG A O 1
ATOM 771 N N . ARG A 1 91 ? -2.970 -17.375 -6.615 1.00 98.31 91 ARG A N 1
ATOM 772 C CA . ARG A 1 91 ? -3.051 -18.563 -5.752 1.00 98.31 91 ARG A CA 1
ATOM 773 C C . ARG A 1 91 ? -3.399 -18.180 -4.317 1.00 98.31 91 ARG A C 1
ATOM 775 O O . ARG A 1 91 ? -4.288 -18.809 -3.749 1.00 98.31 91 ARG A O 1
ATOM 782 N N . ALA A 1 92 ? -2.754 -17.153 -3.764 1.00 97.56 92 ALA A N 1
ATOM 783 C CA . ALA A 1 92 ? -3.052 -16.644 -2.431 1.00 97.56 92 ALA A CA 1
ATOM 784 C C . ALA A 1 92 ? -4.509 -16.161 -2.337 1.00 97.56 92 ALA A C 1
ATOM 786 O O . ALA A 1 92 ? -5.244 -16.628 -1.470 1.00 97.56 92 ALA A O 1
ATOM 787 N N . GLU A 1 93 ? -4.973 -15.332 -3.278 1.00 98.31 93 GLU A N 1
ATOM 788 C CA . GLU A 1 93 ? -6.366 -14.864 -3.346 1.00 98.31 93 GLU A CA 1
ATOM 789 C C . GLU A 1 93 ? -7.356 -16.034 -3.295 1.00 98.31 93 GLU A C 1
ATOM 791 O O . GLU A 1 93 ? -8.260 -16.058 -2.460 1.00 98.31 93 GLU A O 1
ATOM 796 N N . SER A 1 94 ? -7.152 -17.041 -4.150 1.00 98.44 94 SER A N 1
ATOM 797 C CA . SER A 1 94 ? -8.018 -18.223 -4.220 1.00 98.44 94 SER A CA 1
ATOM 798 C C . SER A 1 94 ? -7.994 -19.030 -2.918 1.00 98.44 94 SER A C 1
ATOM 800 O O . SER A 1 94 ? -9.045 -19.425 -2.409 1.00 98.44 94 SER A O 1
ATOM 802 N N . LEU A 1 95 ? -6.802 -19.254 -2.354 1.00 97.75 95 LEU A N 1
ATOM 803 C CA . LEU A 1 95 ? -6.613 -20.002 -1.113 1.00 97.75 95 LEU A CA 1
ATOM 804 C C . LEU A 1 95 ? -7.312 -19.318 0.064 1.00 97.75 95 LEU A C 1
ATOM 806 O O . LEU A 1 95 ? -8.107 -19.955 0.755 1.0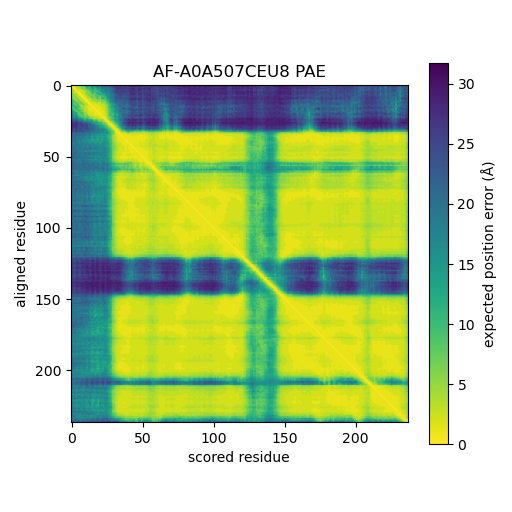0 97.75 95 LEU A O 1
ATOM 810 N N . TYR A 1 96 ? -7.048 -18.034 0.293 1.00 97.94 96 TYR A N 1
ATOM 811 C CA . TYR A 1 96 ? -7.589 -17.320 1.447 1.00 97.94 96 TYR A CA 1
ATOM 812 C C . TYR A 1 96 ? -9.087 -17.041 1.301 1.00 97.94 96 TYR A C 1
ATOM 814 O O . TYR A 1 96 ? -9.828 -17.239 2.264 1.00 97.94 96 TYR A O 1
ATOM 822 N N . ARG A 1 97 ? -9.590 -16.740 0.096 1.00 98.25 97 ARG A N 1
ATOM 823 C CA . ARG A 1 97 ? -11.045 -16.672 -0.125 1.00 98.25 97 ARG A CA 1
ATOM 824 C C . ARG A 1 97 ? -11.733 -18.007 0.156 1.00 98.25 97 ARG A C 1
ATOM 826 O O . ARG A 1 97 ? -12.780 -18.020 0.797 1.00 98.25 97 ARG A O 1
ATOM 833 N N . SER A 1 98 ? -11.131 -19.140 -0.228 1.00 98.06 98 SER A N 1
ATOM 834 C CA . SER A 1 98 ? -11.690 -20.471 0.086 1.00 98.06 98 SER A CA 1
ATOM 835 C C . SER A 1 98 ? -11.735 -20.781 1.589 1.00 98.06 98 SER A C 1
ATOM 837 O O . SER A 1 98 ? -12.541 -21.598 2.029 1.00 98.06 98 SER A O 1
ATOM 839 N N . ARG A 1 99 ? -10.897 -20.102 2.382 1.00 97.25 99 ARG A N 1
ATOM 840 C CA . ARG A 1 99 ? -10.862 -20.179 3.850 1.00 97.25 99 ARG A CA 1
ATOM 841 C C . ARG A 1 99 ? -11.753 -19.127 4.531 1.00 97.25 99 ARG A C 1
ATOM 843 O O . ARG A 1 99 ? -11.774 -19.073 5.755 1.00 97.25 99 ARG A O 1
ATOM 850 N N . GLY A 1 100 ? -12.487 -18.316 3.764 1.00 97.31 100 GLY A N 1
ATOM 851 C CA . GLY A 1 100 ? -13.429 -17.318 4.279 1.00 97.31 100 GLY A CA 1
ATOM 852 C C . GLY A 1 100 ? -12.842 -15.929 4.546 1.00 97.31 100 GLY A C 1
ATOM 853 O O . GLY A 1 100 ? -13.533 -15.100 5.129 1.00 97.31 100 GLY A O 1
ATOM 854 N N . PHE A 1 101 ? -11.605 -15.648 4.125 1.00 97.94 101 PHE A N 1
ATOM 855 C CA . PHE A 1 101 ? -11.007 -14.317 4.269 1.00 97.94 101 PHE A CA 1
ATOM 856 C C . PHE A 1 101 ? -11.435 -13.377 3.133 1.00 97.94 101 PHE A C 1
ATOM 858 O O . PHE A 1 101 ? -11.538 -13.791 1.973 1.00 97.94 101 PHE A O 1
ATOM 865 N N . ASN A 1 102 ? -11.614 -12.091 3.448 1.00 97.81 102 ASN A N 1
ATOM 866 C CA . ASN A 1 102 ? -11.913 -11.054 2.462 1.00 97.81 102 ASN A CA 1
ATOM 867 C C . ASN A 1 102 ? -10.618 -10.490 1.855 1.00 97.81 102 ASN A C 1
ATOM 869 O O . ASN A 1 102 ? -10.157 -9.422 2.242 1.00 97.81 102 ASN A O 1
ATOM 873 N N . VAL A 1 103 ? -10.012 -11.242 0.933 1.00 98.44 103 VAL A N 1
ATOM 874 C CA . VAL A 1 103 ? -8.776 -10.850 0.233 1.00 98.44 103 VAL A CA 1
ATOM 875 C C . VAL A 1 103 ? -9.094 -10.436 -1.198 1.00 98.44 103 VAL A C 1
ATOM 877 O O . VAL A 1 103 ? -9.812 -11.150 -1.894 1.00 98.44 103 VAL A O 1
ATOM 880 N N . THR A 1 104 ? -8.526 -9.327 -1.657 1.00 98.62 104 THR A N 1
ATOM 881 C CA . THR A 1 104 ? -8.562 -8.853 -3.045 1.00 98.62 104 THR A CA 1
ATOM 882 C C . THR A 1 104 ? -7.148 -8.533 -3.502 1.00 98.62 104 THR A C 1
ATOM 884 O O . THR A 1 104 ? -6.394 -7.890 -2.776 1.00 98.62 104 THR A O 1
ATOM 887 N N . VAL A 1 105 ? -6.775 -8.991 -4.699 1.00 98.62 105 VAL A N 1
ATOM 888 C CA . VAL A 1 105 ? -5.415 -8.795 -5.225 1.00 98.62 105 VAL A CA 1
ATOM 889 C C . VAL A 1 105 ? -5.416 -8.022 -6.543 1.00 98.62 105 VAL A C 1
ATOM 891 O O . VAL A 1 105 ? -6.222 -8.287 -7.441 1.00 98.62 105 VAL A O 1
ATOM 894 N N . PHE A 1 106 ? -4.459 -7.108 -6.663 1.00 98.44 106 PHE A N 1
ATOM 895 C CA . PHE A 1 106 ? -4.186 -6.256 -7.816 1.00 98.44 106 PHE A CA 1
ATOM 896 C C . PHE A 1 106 ? -2.789 -6.589 -8.365 1.00 98.44 106 PHE A C 1
ATOM 898 O O . PHE A 1 106 ? -1.823 -5.879 -8.088 1.00 98.44 106 PHE A O 1
ATOM 905 N N . PRO A 1 107 ? -2.643 -7.699 -9.111 1.00 97.38 107 PRO A N 1
ATOM 906 C CA . PRO A 1 107 ? -1.378 -8.033 -9.747 1.00 97.38 107 PRO A CA 1
ATOM 907 C C . PRO A 1 107 ? -1.148 -7.119 -10.950 1.00 97.38 107 PRO A C 1
ATOM 909 O O . PRO A 1 107 ? -2.109 -6.713 -11.606 1.00 97.38 107 PRO A O 1
ATOM 912 N N . GLU A 1 108 ? 0.112 -6.834 -11.258 1.00 96.00 108 GLU A N 1
ATOM 913 C CA . GLU A 1 108 ? 0.521 -5.933 -12.344 1.00 96.00 108 GLU A CA 1
ATOM 914 C C . GLU A 1 108 ? -0.048 -4.513 -12.162 1.00 96.00 108 GLU A C 1
ATOM 916 O O . GLU A 1 108 ? -0.416 -3.838 -13.128 1.00 96.00 108 GLU A O 1
ATOM 921 N N . HIS A 1 109 ? -0.140 -4.074 -10.899 1.00 96.62 109 HIS A N 1
ATOM 922 C CA . HIS A 1 109 ? -0.518 -2.717 -10.510 1.00 96.62 109 HIS A CA 1
ATOM 923 C C . HIS A 1 109 ? 0.604 -2.082 -9.687 1.00 96.62 109 HIS A C 1
ATOM 925 O O . HIS A 1 109 ? 0.861 -2.477 -8.551 1.00 96.62 109 HIS A O 1
ATOM 931 N N . ALA A 1 110 ? 1.269 -1.088 -10.267 1.00 96.12 110 ALA A N 1
ATOM 932 C CA . ALA A 1 110 ? 2.225 -0.246 -9.571 1.00 96.12 110 ALA A CA 1
ATOM 933 C C . ALA A 1 110 ? 1.491 0.806 -8.733 1.00 96.12 110 ALA A C 1
ATOM 935 O O . ALA A 1 110 ? 0.670 1.569 -9.250 1.00 96.12 110 ALA A O 1
ATOM 936 N N . CYS A 1 111 ? 1.820 0.865 -7.445 1.00 97.25 111 CYS A N 1
ATOM 937 C CA . CYS A 1 111 ? 1.383 1.930 -6.551 1.00 97.25 111 CYS A CA 1
ATOM 938 C C . CYS A 1 111 ? 2.253 3.166 -6.790 1.00 97.25 111 CYS A C 1
ATOM 940 O O . CYS A 1 111 ? 3.452 3.146 -6.523 1.00 97.25 111 CYS A O 1
ATOM 942 N N . THR A 1 112 ? 1.655 4.227 -7.323 1.00 96.12 112 THR A N 1
ATOM 943 C CA . THR A 1 112 ? 2.348 5.462 -7.715 1.00 96.12 112 THR A CA 1
ATOM 944 C C . THR A 1 112 ? 1.560 6.696 -7.259 1.00 96.12 112 THR A C 1
ATOM 946 O O . THR A 1 112 ? 0.574 6.576 -6.532 1.00 96.12 112 THR A O 1
ATOM 949 N N . ASP A 1 113 ? 1.996 7.886 -7.672 1.00 96.25 113 ASP A N 1
ATOM 950 C CA . ASP A 1 113 ? 1.331 9.176 -7.464 1.00 96.25 113 ASP A CA 1
ATOM 951 C C . ASP A 1 113 ? 0.423 9.602 -8.639 1.00 96.25 113 ASP A C 1
ATOM 953 O O . ASP A 1 113 ? -0.068 10.730 -8.664 1.00 96.25 113 ASP A O 1
ATOM 957 N N . TYR A 1 114 ? 0.186 8.718 -9.617 1.00 96.62 114 TYR A N 1
ATOM 958 C CA . TYR A 1 114 ? -0.668 8.980 -10.779 1.00 96.62 114 TYR A CA 1
ATOM 959 C C . TYR A 1 114 ? -1.386 7.720 -11.288 1.00 96.62 114 TYR A C 1
ATOM 961 O O . TYR A 1 114 ? -0.901 6.600 -11.160 1.00 96.62 114 TYR A O 1
ATOM 969 N N . ASP A 1 115 ? -2.524 7.907 -11.953 1.00 97.62 115 ASP A N 1
ATOM 970 C CA . ASP A 1 115 ? -3.171 6.833 -12.710 1.00 97.62 115 ASP A CA 1
ATOM 971 C C . ASP A 1 115 ? -2.606 6.741 -14.135 1.00 97.62 115 ASP A C 1
ATOM 973 O O . ASP A 1 115 ? -2.298 7.754 -14.771 1.00 97.62 115 ASP A O 1
ATOM 977 N N . GLY A 1 116 ? -2.521 5.528 -14.684 1.00 95.62 116 GLY A N 1
ATOM 978 C CA . GLY A 1 116 ? -2.172 5.318 -16.088 1.00 95.62 116 GLY A CA 1
ATOM 979 C C . GLY A 1 116 ? -1.303 4.091 -16.314 1.00 95.62 116 GLY A C 1
ATOM 980 O O . GLY A 1 116 ? -1.657 2.98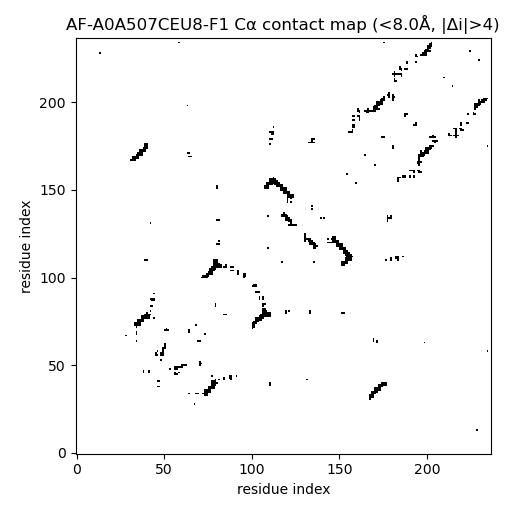5 -15.919 1.00 95.62 116 GLY A O 1
ATOM 981 N N . ILE A 1 117 ? -0.177 4.285 -16.999 1.00 93.38 117 ILE A N 1
ATOM 982 C CA . ILE A 1 117 ? 0.781 3.222 -17.310 1.00 93.38 117 ILE A CA 1
ATOM 983 C C . ILE A 1 117 ? 2.130 3.580 -16.695 1.00 93.38 117 ILE A C 1
ATOM 985 O O . ILE A 1 117 ? 2.686 4.633 -17.005 1.00 93.38 117 ILE A O 1
ATOM 989 N N . ALA A 1 118 ? 2.667 2.677 -15.877 1.00 89.19 118 ALA A N 1
ATOM 990 C CA . ALA A 1 118 ? 4.031 2.749 -15.371 1.00 89.19 118 ALA A CA 1
ATOM 991 C C . ALA A 1 118 ? 4.922 1.788 -16.159 1.00 89.19 118 ALA A C 1
ATOM 993 O O . ALA A 1 118 ? 4.535 0.655 -16.455 1.00 89.19 118 ALA A O 1
ATOM 994 N N . THR A 1 119 ? 6.138 2.230 -16.473 1.00 86.25 119 THR A N 1
ATOM 995 C CA . THR A 1 119 ? 7.187 1.350 -16.992 1.00 86.25 119 THR A CA 1
ATOM 996 C C . THR A 1 119 ? 8.035 0.857 -15.831 1.00 86.25 119 THR A C 1
ATOM 998 O O . THR A 1 119 ? 8.634 1.654 -15.107 1.00 86.25 119 THR A O 1
ATOM 1001 N N . LEU A 1 120 ? 8.082 -0.460 -15.672 1.00 83.25 120 LEU A N 1
ATOM 1002 C CA . LEU A 1 120 ? 8.940 -1.141 -14.719 1.00 83.25 120 LEU A CA 1
ATOM 1003 C C . LEU A 1 120 ? 10.178 -1.686 -15.420 1.00 83.25 120 LEU A C 1
ATOM 1005 O O . LEU A 1 120 ? 10.094 -2.176 -16.550 1.00 83.25 120 LEU A O 1
ATOM 1009 N N . TYR A 1 121 ? 11.301 -1.676 -14.714 1.00 78.19 121 TYR A N 1
ATOM 1010 C CA . TYR A 1 121 ? 12.535 -2.322 -15.152 1.00 78.19 121 TYR A CA 1
ATOM 1011 C C . TYR A 1 121 ? 12.805 -3.516 -14.241 1.00 78.19 121 TYR A C 1
ATOM 1013 O O . TYR A 1 121 ? 13.118 -3.336 -13.067 1.00 78.19 121 TYR A O 1
ATOM 1021 N N . LEU A 1 122 ? 12.641 -4.727 -14.780 1.00 69.69 122 LEU A N 1
ATOM 1022 C CA . LEU A 1 122 ? 12.833 -5.970 -14.031 1.00 69.69 122 LEU A CA 1
ATOM 1023 C C . LEU A 1 122 ? 14.323 -6.307 -13.904 1.00 69.69 122 LEU A C 1
ATOM 1025 O O . LEU A 1 122 ? 15.013 -6.425 -14.919 1.00 69.69 122 LEU A O 1
ATOM 1029 N N . ASP A 1 123 ? 14.818 -6.533 -12.688 1.00 63.66 123 ASP A N 1
ATOM 1030 C CA . ASP A 1 123 ? 16.156 -7.099 -12.490 1.00 63.66 123 ASP A CA 1
ATOM 1031 C C . ASP A 1 123 ? 16.167 -8.586 -12.882 1.00 63.66 123 ASP A C 1
ATOM 1033 O O . ASP A 1 123 ? 15.656 -9.425 -12.154 1.00 63.66 123 ASP A O 1
ATOM 1037 N N . GLU A 1 124 ? 16.747 -8.933 -14.036 1.00 55.78 124 GLU A N 1
ATOM 1038 C CA . GLU A 1 124 ? 16.881 -10.327 -14.499 1.00 55.78 124 GLU A CA 1
ATOM 1039 C C . GLU A 1 124 ? 18.140 -11.044 -13.967 1.00 55.78 124 GLU A C 1
ATOM 1041 O O . GLU A 1 124 ? 18.332 -12.234 -14.239 1.00 55.78 124 GLU A O 1
ATOM 1046 N N . LYS A 1 125 ? 19.036 -10.349 -13.252 1.00 50.94 125 LYS A N 1
ATOM 1047 C CA . LYS A 1 125 ? 20.375 -10.867 -12.922 1.00 50.94 125 LYS A CA 1
ATOM 1048 C C . LYS A 1 125 ? 20.513 -11.332 -11.481 1.00 50.94 125 LYS A C 1
ATOM 1050 O O . LYS A 1 125 ? 21.289 -12.260 -11.237 1.00 50.94 125 LYS A O 1
ATOM 1055 N N . ASN A 1 126 ? 19.778 -10.748 -10.540 1.00 50.19 126 ASN A N 1
ATOM 1056 C CA . ASN A 1 126 ? 19.983 -11.047 -9.128 1.00 50.19 126 ASN A CA 1
ATOM 1057 C C . ASN A 1 126 ? 19.113 -12.220 -8.638 1.00 50.19 126 ASN A C 1
ATOM 1059 O O . ASN A 1 126 ? 18.035 -12.048 -8.071 1.00 50.19 126 ASN A O 1
ATOM 1063 N N . LYS A 1 127 ? 19.600 -13.449 -8.872 1.00 49.12 127 LYS A N 1
ATOM 1064 C CA . LYS A 1 127 ? 18.964 -14.694 -8.393 1.00 49.12 127 LYS A CA 1
ATOM 1065 C C . LYS A 1 127 ? 18.928 -14.804 -6.865 1.00 49.12 127 LYS A C 1
ATOM 1067 O O . LYS A 1 127 ? 18.067 -15.513 -6.354 1.00 49.12 127 LYS A O 1
ATOM 1072 N N . ASP A 1 128 ? 19.833 -14.114 -6.173 1.00 45.44 128 ASP A N 1
ATOM 1073 C CA . ASP A 1 128 ? 20.010 -14.223 -4.721 1.00 45.44 128 ASP A CA 1
ATOM 1074 C C . ASP A 1 128 ? 18.976 -13.391 -3.940 1.00 45.44 128 ASP A C 1
ATOM 1076 O O . ASP A 1 128 ? 18.671 -13.714 -2.797 1.00 45.44 128 ASP A O 1
ATOM 1080 N N . ASN A 1 129 ? 18.354 -12.401 -4.596 1.00 48.56 129 ASN A N 1
ATOM 1081 C CA . ASN A 1 129 ? 17.295 -11.551 -4.043 1.00 48.56 129 ASN A CA 1
ATOM 1082 C C . ASN A 1 129 ? 15.995 -11.676 -4.847 1.00 48.56 129 ASN A C 1
ATOM 1084 O O . ASN A 1 129 ? 15.353 -10.667 -5.106 1.00 48.56 129 ASN A O 1
ATOM 1088 N N . ASP A 1 130 ? 15.653 -12.887 -5.312 1.00 49.16 130 ASP A N 1
ATOM 1089 C CA . ASP A 1 130 ? 14.348 -13.280 -5.882 1.00 49.16 130 ASP A CA 1
ATOM 1090 C C . ASP A 1 130 ? 13.701 -12.303 -6.901 1.00 49.16 130 ASP A C 1
ATOM 1092 O O . ASP A 1 130 ? 12.500 -12.386 -7.160 1.00 49.16 130 ASP A O 1
ATOM 1096 N N . TYR A 1 131 ? 14.499 -11.478 -7.592 1.00 52.00 131 TYR A N 1
ATOM 1097 C CA . TYR A 1 131 ? 14.030 -10.506 -8.589 1.00 52.00 131 TYR A CA 1
ATOM 1098 C C . TYR A 1 131 ? 13.061 -9.451 -7.992 1.00 52.00 131 TYR A C 1
ATOM 1100 O O . TYR A 1 131 ? 12.220 -8.917 -8.718 1.00 52.00 131 TYR A O 1
ATOM 1108 N N . TRP A 1 132 ? 13.156 -9.186 -6.676 1.00 48.31 132 TRP A N 1
ATOM 1109 C CA . TRP A 1 132 ? 12.284 -8.264 -5.918 1.00 48.31 132 TRP A CA 1
ATOM 1110 C C . TRP A 1 132 ? 12.382 -6.813 -6.417 1.00 48.31 132 TRP A C 1
ATOM 1112 O O . TRP A 1 132 ? 11.374 -6.126 -6.540 1.00 48.31 132 TRP A O 1
ATOM 1122 N N . LEU A 1 133 ? 13.574 -6.398 -6.847 1.00 51.19 133 LEU A N 1
ATOM 1123 C CA . LEU A 1 133 ? 13.870 -5.025 -7.249 1.00 51.19 133 LEU A CA 1
ATOM 1124 C C . LEU A 1 133 ? 13.197 -4.658 -8.576 1.00 51.19 133 LEU A C 1
ATOM 1126 O O . LEU A 1 133 ? 13.702 -4.962 -9.661 1.00 51.19 133 LEU A O 1
ATOM 1130 N N . THR A 1 134 ? 12.071 -3.953 -8.489 1.00 51.56 134 THR A N 1
ATOM 1131 C CA . THR A 1 134 ? 11.376 -3.398 -9.649 1.00 51.56 134 THR A CA 1
ATOM 1132 C C . THR A 1 134 ? 11.137 -1.904 -9.451 1.00 51.56 134 THR A C 1
ATOM 1134 O O . THR A 1 134 ? 10.215 -1.494 -8.761 1.00 51.56 134 THR A O 1
ATOM 1137 N N . SER A 1 135 ? 11.967 -1.067 -10.078 1.00 51.88 135 SER A N 1
ATOM 1138 C CA . SER A 1 135 ? 11.813 0.392 -10.007 1.00 51.88 135 SER A CA 1
ATOM 1139 C C . SER A 1 135 ? 10.761 0.878 -11.006 1.00 51.88 135 SER A C 1
ATOM 1141 O O . SER A 1 135 ? 10.847 0.5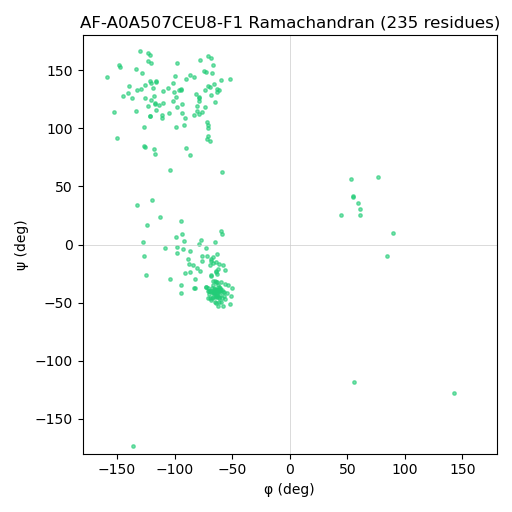74 -12.200 1.00 51.88 135 SER A O 1
ATOM 1143 N N . CYS A 1 136 ? 9.803 1.678 -10.535 1.00 41.97 136 CYS A N 1
ATOM 1144 C CA . CYS A 1 136 ? 8.774 2.308 -11.358 1.00 41.97 136 CYS A CA 1
ATOM 1145 C C . CYS A 1 136 ? 9.048 3.805 -11.608 1.00 41.97 136 CYS A C 1
ATOM 1147 O O . CYS A 1 136 ? 8.269 4.655 -11.186 1.00 41.97 136 CYS A O 1
ATOM 1149 N N . HIS A 1 137 ? 10.131 4.187 -12.303 1.00 46.66 137 HIS A N 1
ATOM 1150 C CA . HIS A 1 137 ? 10.177 5.543 -12.881 1.00 46.66 137 HIS A CA 1
ATOM 1151 C C . HIS A 1 137 ? 11.162 5.749 -14.044 1.00 46.66 137 HIS A C 1
ATOM 1153 O O . HIS A 1 137 ? 12.299 5.288 -14.019 1.00 46.66 137 HIS A O 1
ATOM 1159 N N . ASN A 1 138 ? 10.756 6.589 -15.007 1.00 39.06 138 ASN A N 1
ATOM 1160 C CA . ASN A 1 138 ? 11.521 6.997 -16.200 1.00 39.06 138 ASN A CA 1
ATOM 1161 C C . ASN A 1 138 ? 12.698 7.962 -15.930 1.00 39.06 138 ASN A C 1
ATOM 1163 O O . ASN A 1 138 ? 13.417 8.328 -16.859 1.00 39.06 138 ASN A O 1
ATOM 1167 N N . LYS A 1 139 ? 12.899 8.396 -14.681 1.00 37.97 139 LYS A N 1
ATOM 1168 C CA . LYS A 1 139 ? 14.026 9.252 -14.254 1.00 37.97 139 LYS A CA 1
ATOM 1169 C C . LYS A 1 139 ? 14.809 8.710 -13.063 1.00 37.97 139 LYS A C 1
ATOM 1171 O O . LYS A 1 139 ? 15.770 9.348 -12.644 1.00 37.97 139 LYS A O 1
ATOM 1176 N N . ALA A 1 140 ? 14.459 7.533 -12.546 1.00 37.53 140 ALA A N 1
ATOM 1177 C CA . ALA A 1 140 ? 15.357 6.860 -11.631 1.00 37.53 140 ALA A CA 1
ATOM 1178 C C . ALA A 1 140 ? 16.543 6.357 -12.460 1.00 37.53 140 ALA A C 1
ATOM 1180 O O . ALA A 1 140 ? 16.459 5.345 -13.153 1.00 37.53 140 ALA A O 1
ATOM 1181 N N . THR A 1 141 ? 17.669 7.059 -12.375 1.00 35.25 141 THR A N 1
ATOM 1182 C CA . THR A 1 141 ? 19.006 6.471 -12.501 1.00 35.25 141 THR A CA 1
ATOM 1183 C C . THR A 1 141 ? 19.166 5.400 -11.419 1.00 35.25 141 THR A C 1
ATOM 1185 O O . THR A 1 141 ? 19.978 5.517 -10.509 1.00 35.25 141 THR A O 1
ATOM 1188 N N . SER A 1 142 ? 18.348 4.347 -11.465 1.00 40.09 142 SER A N 1
ATOM 1189 C CA . SER A 1 142 ? 18.718 3.097 -10.842 1.00 40.09 142 SER A CA 1
ATOM 1190 C C . SER A 1 142 ? 19.839 2.544 -11.716 1.00 40.09 142 SER A C 1
ATOM 1192 O O . SER A 1 142 ? 19.771 2.568 -12.949 1.00 40.09 142 SER A O 1
ATOM 1194 N N . LEU A 1 143 ? 20.890 2.036 -11.086 1.00 39.06 143 LEU A N 1
ATOM 1195 C CA . LEU A 1 143 ? 21.985 1.303 -11.729 1.00 39.06 143 LEU A CA 1
ATOM 1196 C C . LEU A 1 143 ? 21.501 0.038 -12.495 1.00 39.06 143 LEU A C 1
ATOM 1198 O O . LEU A 1 143 ? 22.317 -0.753 -12.963 1.00 39.06 143 LEU A O 1
ATOM 1202 N N . TYR A 1 144 ? 20.181 -0.138 -12.651 1.00 47.62 144 TYR A N 1
ATOM 1203 C CA . TYR A 1 144 ? 19.468 -1.327 -13.103 1.00 47.62 144 TYR A CA 1
ATOM 1204 C C . TYR A 1 144 ? 18.559 -1.072 -14.319 1.00 47.62 144 TYR A C 1
ATOM 1206 O O . TYR A 1 144 ? 17.764 -1.934 -14.686 1.00 47.62 144 TYR A O 1
ATOM 1214 N N . SER A 1 145 ? 18.749 0.039 -15.043 1.00 46.75 145 SER A N 1
ATOM 1215 C CA . SER A 1 145 ? 18.152 0.313 -16.371 1.00 46.75 145 SER A CA 1
ATOM 1216 C C . SER A 1 145 ? 18.525 -0.697 -17.480 1.00 46.75 145 SER A C 1
ATOM 1218 O O . SER A 1 145 ? 18.297 -0.452 -18.662 1.00 46.75 145 SER A O 1
ATOM 1220 N N . GLN A 1 146 ? 19.124 -1.831 -17.112 1.00 50.19 146 GLN A N 1
ATOM 1221 C CA . GLN A 1 146 ? 19.552 -2.918 -17.992 1.00 50.19 146 GLN A CA 1
ATOM 1222 C C . GLN A 1 146 ? 18.535 -4.074 -18.051 1.00 50.19 146 GLN A C 1
ATOM 1224 O O . GLN A 1 146 ? 18.773 -5.050 -18.760 1.00 50.19 146 GLN A O 1
ATOM 1229 N N . GLY A 1 147 ? 17.441 -3.990 -17.286 1.00 59.03 147 GLY A N 1
ATOM 1230 C CA . GLY A 1 147 ? 16.333 -4.945 -17.297 1.00 59.03 147 GLY A CA 1
ATOM 1231 C C . GLY A 1 147 ? 15.377 -4.762 -18.477 1.00 59.03 147 GLY A C 1
ATOM 1232 O O . GLY A 1 147 ? 15.295 -3.680 -19.062 1.00 59.03 147 GLY A O 1
ATOM 1233 N N . ARG A 1 148 ? 14.614 -5.806 -18.823 1.00 69.06 148 ARG A N 1
ATOM 1234 C CA . ARG A 1 148 ? 13.555 -5.705 -19.837 1.00 69.06 148 ARG A CA 1
ATOM 1235 C C . ARG A 1 148 ? 12.459 -4.747 -19.336 1.00 69.06 148 ARG A C 1
ATOM 1237 O O . ARG A 1 148 ? 11.870 -5.028 -18.290 1.00 69.06 148 ARG A O 1
ATOM 1244 N N . PRO A 1 149 ? 12.139 -3.665 -20.075 1.00 81.88 149 PRO A N 1
ATOM 1245 C CA . PRO A 1 149 ? 11.039 -2.793 -19.701 1.00 81.88 149 PRO A CA 1
ATOM 1246 C C . PRO A 1 149 ? 9.714 -3.532 -19.890 1.00 81.88 149 PRO A C 1
ATOM 1248 O O . PRO A 1 149 ? 9.489 -4.193 -20.911 1.00 81.88 149 PRO A O 1
ATOM 1251 N N . ILE A 1 150 ? 8.828 -3.404 -18.913 1.00 86.19 150 ILE A N 1
ATOM 1252 C CA . ILE A 1 150 ? 7.449 -3.878 -18.997 1.00 86.19 150 ILE A CA 1
ATOM 1253 C C . ILE A 1 150 ? 6.506 -2.743 -18.609 1.00 86.19 150 ILE A C 1
ATOM 1255 O O . ILE A 1 150 ? 6.842 -1.906 -17.776 1.00 86.19 150 ILE A O 1
ATOM 1259 N N . ASN A 1 151 ? 5.329 -2.714 -19.222 1.00 91.56 151 ASN A N 1
ATOM 1260 C CA . ASN A 1 151 ? 4.292 -1.752 -18.879 1.00 91.56 151 ASN A CA 1
ATOM 1261 C C . ASN A 1 151 ? 3.263 -2.431 -17.986 1.00 91.56 151 ASN A C 1
ATOM 1263 O O . ASN A 1 151 ? 2.783 -3.512 -18.324 1.00 91.56 151 ASN A O 1
ATO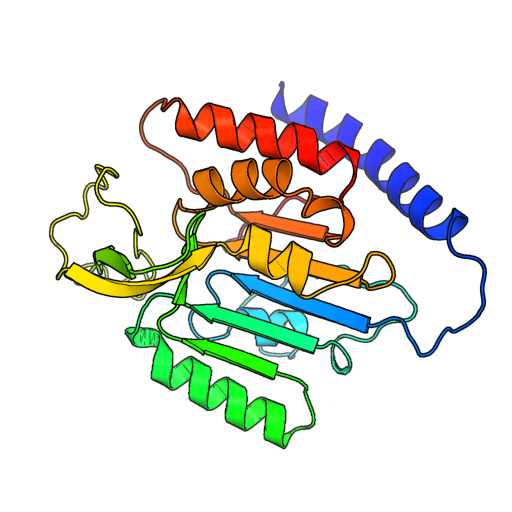M 1267 N N . VAL A 1 152 ? 2.922 -1.773 -16.887 1.00 92.88 152 VAL A N 1
ATOM 1268 C CA . VAL A 1 152 ? 1.903 -2.215 -15.934 1.00 92.88 152 VAL A CA 1
ATOM 1269 C C . VAL A 1 152 ? 0.931 -1.076 -15.655 1.00 92.88 152 VAL A C 1
ATOM 1271 O O . VAL A 1 152 ? 1.203 0.081 -15.995 1.00 92.88 152 VAL A O 1
ATOM 1274 N N . THR A 1 153 ? -0.197 -1.391 -15.026 1.00 97.19 153 THR A N 1
ATOM 1275 C CA . THR A 1 153 ? -1.153 -0.366 -14.601 1.00 97.19 153 THR A CA 1
ATOM 1276 C C . THR A 1 153 ? -0.531 0.462 -13.481 1.00 97.19 153 THR A C 1
ATOM 1278 O O . THR A 1 153 ? -0.042 -0.099 -12.506 1.00 97.19 153 THR A O 1
ATOM 1281 N N . ALA A 1 154 ? -0.542 1.783 -13.610 1.00 96.75 154 ALA A N 1
ATOM 1282 C CA . ALA A 1 154 ? -0.227 2.702 -12.523 1.00 96.75 154 ALA A CA 1
ATOM 1283 C C . ALA A 1 154 ? -1.529 3.132 -11.843 1.00 96.75 154 ALA A C 1
ATOM 1285 O O . ALA A 1 154 ? -2.497 3.458 -12.537 1.00 96.75 154 ALA A O 1
ATOM 1286 N N . ILE A 1 155 ? -1.542 3.115 -10.513 1.00 97.94 155 ILE A N 1
ATOM 1287 C CA . ILE A 1 155 ? -2.630 3.653 -9.693 1.00 97.94 155 ILE A CA 1
ATOM 1288 C C . ILE A 1 155 ? -2.067 4.777 -8.826 1.00 97.94 155 ILE A C 1
ATOM 1290 O O . ILE A 1 155 ? -1.032 4.581 -8.180 1.00 97.94 155 ILE A O 1
ATOM 1294 N N . ASP A 1 156 ? -2.775 5.906 -8.754 1.00 98.31 156 ASP A N 1
ATOM 1295 C CA . ASP A 1 156 ? -2.594 6.899 -7.691 1.00 98.31 156 ASP A CA 1
ATOM 1296 C C . ASP A 1 156 ? -3.113 6.295 -6.380 1.00 98.31 156 ASP A C 1
ATOM 1298 O O . ASP A 1 156 ? -4.299 6.380 -6.039 1.00 98.31 156 ASP A O 1
ATOM 1302 N N . ILE A 1 157 ? -2.223 5.610 -5.660 1.00 98.62 157 ILE A N 1
ATOM 1303 C CA . ILE A 1 157 ? -2.622 4.805 -4.502 1.00 98.62 157 ILE A CA 1
ATOM 1304 C C . ILE A 1 157 ? -3.142 5.681 -3.361 1.00 98.62 157 ILE A C 1
ATOM 1306 O O . ILE A 1 157 ? -4.040 5.276 -2.627 1.00 98.62 157 ILE A O 1
ATOM 1310 N N . ALA A 1 158 ? -2.628 6.903 -3.238 1.00 98.62 158 ALA A N 1
ATOM 1311 C CA . ALA A 1 158 ? -3.065 7.851 -2.228 1.00 98.62 158 ALA A CA 1
ATOM 1312 C C . ALA A 1 158 ? -4.508 8.308 -2.487 1.00 98.62 158 ALA A C 1
ATOM 1314 O O . ALA A 1 158 ? -5.330 8.289 -1.568 1.00 98.62 158 ALA A O 1
ATOM 1315 N N . SER A 1 159 ? -4.843 8.649 -3.737 1.00 98.62 159 SER A N 1
ATOM 1316 C CA . SER A 1 159 ? -6.226 8.972 -4.113 1.00 98.62 159 SER A CA 1
ATOM 1317 C C . SER A 1 159 ? -7.151 7.766 -3.959 1.00 98.62 159 SER A C 1
ATOM 1319 O O . SER A 1 159 ? -8.283 7.915 -3.497 1.00 98.62 159 SER A O 1
ATOM 1321 N N . TRP A 1 160 ? -6.676 6.561 -4.294 1.00 98.75 160 TRP A N 1
ATOM 1322 C CA . TRP A 1 160 ? -7.442 5.332 -4.096 1.00 98.75 160 TRP A CA 1
ATOM 1323 C C . TRP A 1 160 ? -7.768 5.089 -2.616 1.00 98.75 160 TRP A C 1
ATOM 1325 O O . TRP A 1 160 ? -8.922 4.800 -2.301 1.00 98.75 160 TRP A O 1
ATOM 1335 N N . LEU A 1 161 ? -6.798 5.261 -1.708 1.00 98.75 161 LEU A N 1
ATOM 1336 C CA . LEU A 1 161 ? -7.010 5.154 -0.258 1.00 98.75 161 LEU A CA 1
ATOM 1337 C C . LEU A 1 161 ? -8.087 6.144 0.210 1.00 98.75 161 LEU A C 1
ATOM 1339 O O . LEU A 1 161 ? -9.081 5.731 0.809 1.00 98.75 161 LEU A O 1
ATOM 1343 N N . ALA A 1 162 ? -7.927 7.427 -0.132 1.00 98.38 162 ALA A N 1
ATOM 1344 C CA . ALA A 1 162 ? -8.851 8.498 0.250 1.00 98.38 162 ALA A CA 1
ATOM 1345 C C . ALA A 1 162 ? -10.285 8.279 -0.272 1.00 98.38 162 ALA A C 1
ATOM 1347 O O . ALA A 1 162 ? -11.250 8.663 0.384 1.00 98.38 162 ALA A O 1
ATOM 1348 N N . ALA A 1 163 ? -10.438 7.650 -1.440 1.00 98.12 163 ALA A N 1
ATOM 1349 C CA . ALA A 1 163 ? -11.742 7.371 -2.038 1.00 98.12 163 ALA A CA 1
ATOM 1350 C C . ALA A 1 163 ? -12.390 6.057 -1.555 1.00 98.12 163 ALA A C 1
ATOM 1352 O O . ALA A 1 163 ? -13.609 5.907 -1.656 1.00 98.12 163 ALA A O 1
ATOM 1353 N N . SER A 1 164 ? -11.598 5.095 -1.071 1.00 97.81 164 SER A N 1
ATOM 1354 C CA . SER A 1 164 ? -12.071 3.736 -0.746 1.00 97.81 164 SER A CA 1
ATOM 1355 C C . SER A 1 164 ? -12.538 3.575 0.701 1.00 97.81 164 SER A C 1
ATOM 1357 O O . SER A 1 164 ? -13.347 2.687 1.013 1.00 97.81 164 SER A O 1
ATOM 1359 N N . PHE A 1 165 ? -12.036 4.425 1.594 1.00 97.38 165 PHE A N 1
ATOM 1360 C CA . PHE A 1 165 ? -12.224 4.293 3.035 1.00 97.38 165 PHE A CA 1
ATOM 1361 C C . PHE A 1 165 ? -12.857 5.530 3.655 1.00 97.38 165 PHE A C 1
ATOM 1363 O O . PHE A 1 165 ? -12.970 6.584 3.030 1.00 97.38 165 PHE A O 1
ATOM 1370 N N . LYS A 1 166 ? -13.342 5.364 4.882 1.00 96.00 166 LYS A N 1
ATOM 1371 C CA . LYS A 1 166 ? -13.970 6.425 5.663 1.00 96.00 166 LYS A CA 1
ATOM 1372 C C . LYS A 1 166 ? -13.209 6.632 6.971 1.00 96.00 166 LYS A C 1
ATOM 1374 O O . LYS A 1 166 ? -12.619 5.674 7.463 1.00 96.00 166 LYS A O 1
ATOM 1379 N N . PRO A 1 167 ? -13.289 7.823 7.588 1.00 95.69 167 PRO A N 1
ATOM 1380 C CA . PRO A 1 167 ? -12.620 8.100 8.863 1.00 95.69 167 PRO A CA 1
ATOM 1381 C C . PRO A 1 167 ? -13.018 7.173 10.029 1.00 95.69 167 PRO A C 1
ATOM 1383 O O . PRO A 1 167 ? -12.343 7.136 11.058 1.00 95.69 167 PRO A O 1
ATOM 1386 N N . GLU A 1 168 ? -14.144 6.458 9.923 1.00 94.56 168 GLU A N 1
ATOM 1387 C CA . GLU A 1 168 ? -14.590 5.489 10.930 1.00 94.56 168 GLU A CA 1
ATOM 1388 C C . GLU A 1 168 ? -13.957 4.097 10.784 1.00 94.56 168 GLU A C 1
ATOM 1390 O O . GLU A 1 168 ? -14.012 3.309 11.737 1.00 94.56 168 GLU A O 1
ATOM 1395 N N . ASP A 1 169 ? -13.384 3.790 9.618 1.00 96.19 169 ASP A N 1
ATOM 1396 C CA . ASP A 1 169 ? -12.639 2.556 9.390 1.00 96.19 169 ASP A CA 1
ATOM 1397 C C . ASP A 1 169 ? -11.328 2.571 10.200 1.00 96.19 169 ASP A C 1
ATOM 1399 O O . ASP A 1 169 ? -10.868 3.614 10.659 1.00 96.19 169 ASP A O 1
ATOM 1403 N N . TYR A 1 170 ? -10.745 1.392 10.416 1.00 97.44 170 TYR A N 1
ATOM 1404 C CA . TYR A 1 170 ? -9.346 1.260 10.805 1.00 97.44 170 TYR A CA 1
ATOM 1405 C C . TYR A 1 170 ? -8.551 0.775 9.598 1.00 97.44 170 TYR A C 1
ATOM 1407 O O . TYR A 1 170 ? -8.747 -0.367 9.174 1.00 97.44 170 TYR A O 1
ATOM 1415 N N . VAL A 1 171 ? -7.665 1.609 9.058 1.00 98.44 171 VAL A N 1
ATOM 1416 C CA . VAL A 1 171 ? -6.868 1.282 7.869 1.00 98.44 171 VAL A CA 1
ATOM 1417 C C . VAL A 1 171 ? -5.384 1.229 8.216 1.00 98.44 171 VAL A C 1
ATOM 1419 O O . VAL A 1 171 ? -4.759 2.236 8.556 1.00 98.44 171 VAL A O 1
ATOM 1422 N N . LEU A 1 172 ? -4.813 0.032 8.082 1.00 98.50 172 LEU A N 1
ATOM 1423 C CA . LEU A 1 172 ? -3.379 -0.219 8.157 1.00 98.50 172 LEU A CA 1
ATOM 1424 C C . LEU A 1 172 ? -2.822 -0.365 6.742 1.00 98.50 172 LEU A C 1
ATOM 1426 O O . LEU A 1 172 ? -3.252 -1.238 5.988 1.00 98.50 172 LEU A O 1
ATOM 1430 N N . VAL A 1 173 ? -1.832 0.456 6.405 1.00 98.69 173 VAL A N 1
ATOM 1431 C CA . VAL A 1 173 ? -1.086 0.383 5.147 1.00 98.69 173 VAL A CA 1
ATOM 1432 C C . VAL A 1 173 ? 0.335 -0.098 5.426 1.00 98.69 173 VAL A C 1
ATOM 1434 O O . VAL A 1 173 ? 1.067 0.551 6.171 1.00 98.69 173 VAL A O 1
ATOM 1437 N N . LYS A 1 174 ? 0.746 -1.213 4.819 1.00 97.88 174 LYS A N 1
ATOM 1438 C CA . LYS A 1 174 ? 2.157 -1.595 4.681 1.00 97.88 174 LYS A CA 1
ATOM 1439 C C . LYS A 1 174 ? 2.645 -1.142 3.310 1.00 97.88 174 LYS A C 1
ATOM 1441 O O . LYS A 1 174 ? 1.966 -1.371 2.314 1.00 97.88 174 LYS A O 1
ATOM 1446 N N . MET A 1 175 ? 3.807 -0.503 3.258 1.00 97.44 175 MET A N 1
ATOM 1447 C CA . MET A 1 175 ? 4.368 0.077 2.044 1.00 97.44 175 MET A CA 1
ATOM 1448 C C . MET A 1 175 ? 5.842 -0.288 1.898 1.00 97.44 175 MET A C 1
ATOM 1450 O O . MET A 1 175 ? 6.669 0.129 2.701 1.00 97.44 175 MET A O 1
ATOM 1454 N N . ASP A 1 176 ? 6.134 -1.049 0.853 1.00 94.38 176 ASP A N 1
ATOM 1455 C CA . ASP A 1 176 ? 7.472 -1.443 0.410 1.00 94.38 176 ASP A CA 1
ATOM 1456 C C . ASP A 1 176 ? 7.360 -1.613 -1.110 1.00 94.38 176 ASP A C 1
ATOM 1458 O O . ASP A 1 176 ? 6.859 -2.611 -1.609 1.00 94.38 176 ASP A O 1
ATOM 1462 N N . ILE A 1 177 ? 7.645 -0.536 -1.836 1.00 92.75 177 ILE A N 1
ATOM 1463 C CA . ILE A 1 177 ? 7.370 -0.353 -3.268 1.00 92.75 177 ILE A CA 1
ATOM 1464 C C . ILE A 1 177 ? 8.604 0.188 -3.995 1.00 92.75 177 ILE A C 1
ATOM 1466 O O . ILE A 1 177 ? 8.501 0.956 -4.956 1.00 92.75 177 ILE A O 1
ATOM 1470 N N . GLU A 1 178 ? 9.783 -0.230 -3.538 1.00 88.06 178 GLU A N 1
ATOM 1471 C CA . GLU A 1 178 ? 11.049 -0.125 -4.263 1.00 88.06 178 GLU A CA 1
ATOM 1472 C C . GLU A 1 178 ? 11.356 1.296 -4.762 1.00 88.06 178 GLU A C 1
ATOM 1474 O O . GLU A 1 178 ? 11.605 1.534 -5.953 1.00 88.06 178 GLU A O 1
ATOM 1479 N N . LYS A 1 179 ? 11.373 2.249 -3.819 1.00 88.44 179 LYS A N 1
ATOM 1480 C CA . LYS A 1 179 ? 11.658 3.690 -3.982 1.00 88.44 179 LYS A CA 1
ATOM 1481 C C . LYS A 1 179 ? 10.470 4.553 -4.402 1.00 88.44 179 LYS A C 1
ATOM 1483 O O . LYS A 1 179 ? 10.566 5.784 -4.361 1.00 88.44 179 LYS A O 1
ATOM 1488 N N . ALA A 1 180 ? 9.342 3.958 -4.782 1.00 91.38 180 ALA A N 1
ATOM 1489 C CA . ALA A 1 180 ? 8.138 4.720 -5.104 1.00 91.38 180 ALA A CA 1
ATOM 1490 C C . ALA A 1 180 ? 7.516 5.410 -3.875 1.00 91.38 180 ALA A C 1
ATOM 1492 O O . ALA A 1 180 ? 6.723 6.343 -4.033 1.00 91.38 180 ALA A O 1
ATOM 1493 N N . GLU A 1 181 ? 7.924 5.035 -2.656 1.00 94.25 181 GLU A N 1
ATOM 1494 C CA . GLU A 1 181 ? 7.440 5.620 -1.402 1.00 94.25 181 GLU A CA 1
ATOM 1495 C C . GLU A 1 181 ? 7.624 7.137 -1.401 1.00 94.25 181 GLU A C 1
ATOM 1497 O O . GLU A 1 181 ? 6.721 7.879 -1.025 1.00 94.25 181 GLU A O 1
ATOM 1502 N N . PHE A 1 182 ? 8.762 7.629 -1.899 1.00 93.38 182 PHE A N 1
ATOM 1503 C CA . PHE A 1 182 ? 9.062 9.061 -1.903 1.00 93.38 182 PHE A CA 1
ATOM 1504 C C . PHE A 1 182 ? 8.149 9.881 -2.817 1.00 93.38 182 PHE A C 1
ATOM 1506 O O . PHE A 1 182 ? 8.102 11.098 -2.656 1.00 93.38 182 PHE A O 1
ATOM 1513 N N . PHE A 1 183 ? 7.423 9.254 -3.745 1.00 94.31 183 PHE A N 1
ATOM 1514 C CA . PHE A 1 183 ? 6.404 9.900 -4.578 1.00 94.31 183 PHE A CA 1
ATOM 1515 C C . PHE A 1 183 ? 5.007 9.747 -3.972 1.00 94.31 183 PHE A C 1
ATOM 1517 O O . PHE A 1 183 ? 4.250 10.715 -3.901 1.00 94.31 183 PHE A O 1
ATOM 1524 N N . VAL A 1 184 ? 4.696 8.557 -3.452 1.00 97.75 184 VAL A N 1
ATOM 1525 C CA . VAL A 1 184 ? 3.404 8.269 -2.818 1.00 97.75 184 VAL A CA 1
ATOM 1526 C C . VAL A 1 184 ? 3.207 9.078 -1.532 1.00 97.75 184 VAL A C 1
ATOM 1528 O O . VAL A 1 184 ? 2.126 9.615 -1.314 1.00 97.75 184 VAL A O 1
ATOM 1531 N N . LEU A 1 185 ? 4.233 9.222 -0.690 1.00 98.25 185 LEU A N 1
ATOM 1532 C CA . LEU A 1 185 ? 4.122 9.907 0.603 1.00 98.25 185 LEU A CA 1
ATOM 1533 C C . LEU A 1 185 ? 3.715 11.390 0.463 1.00 98.25 185 LEU A C 1
ATOM 1535 O O . LEU A 1 185 ? 2.751 11.792 1.117 1.00 98.25 185 LEU A O 1
ATOM 1539 N N . PRO A 1 186 ? 4.354 12.221 -0.392 1.00 98.12 186 PRO A N 1
ATOM 1540 C CA . PRO A 1 186 ? 3.857 13.569 -0.671 1.00 98.12 186 PRO A CA 1
ATOM 1541 C C . PRO A 1 186 ? 2.427 13.572 -1.205 1.00 98.12 186 PRO A C 1
ATOM 1543 O O . PRO A 1 186 ? 1.616 14.383 -0.762 1.00 98.12 186 PRO A O 1
ATOM 1546 N N . ARG A 1 187 ? 2.093 12.631 -2.096 1.00 98.31 187 ARG A N 1
ATOM 1547 C CA . ARG A 1 187 ? 0.745 12.517 -2.649 1.00 98.31 187 ARG A CA 1
ATOM 1548 C C . ARG A 1 187 ? -0.299 12.224 -1.568 1.00 98.31 187 ARG A C 1
ATOM 1550 O O . ARG A 1 187 ? -1.368 12.823 -1.592 1.00 98.31 187 ARG A O 1
ATOM 1557 N N . MET A 1 188 ? 0.022 11.383 -0.580 1.00 98.75 188 MET A N 1
ATOM 1558 C CA . MET A 1 188 ? -0.840 11.124 0.582 1.00 98.75 188 MET A CA 1
ATOM 1559 C C . MET A 1 188 ? -1.151 12.398 1.372 1.00 98.75 188 MET A C 1
ATOM 1561 O O . MET A 1 188 ? -2.293 12.577 1.789 1.00 98.75 188 MET A O 1
ATOM 1565 N N . VAL A 1 189 ? -0.175 13.298 1.535 1.00 98.69 189 VAL A N 1
ATOM 1566 C CA . VAL A 1 189 ? -0.393 14.608 2.172 1.00 98.69 189 VAL A CA 1
ATOM 1567 C C . VAL A 1 189 ? -1.296 15.493 1.312 1.00 98.69 189 VAL A C 1
ATOM 1569 O O . VAL A 1 189 ? -2.219 16.115 1.830 1.00 98.69 189 VAL A O 1
ATOM 1572 N N . GLU A 1 190 ? -1.056 15.546 -0.001 1.00 98.62 190 GLU A N 1
ATOM 1573 C CA . GLU A 1 190 ? -1.827 16.386 -0.929 1.00 98.62 190 GLU A CA 1
ATOM 1574 C C . GLU A 1 190 ? -3.316 16.035 -0.976 1.00 98.62 190 GLU A C 1
ATOM 1576 O O . GLU A 1 190 ? -4.152 16.928 -1.106 1.00 98.62 190 GLU A O 1
ATOM 1581 N N . VAL A 1 191 ? -3.647 14.744 -0.897 1.00 98.62 191 VAL A N 1
ATOM 1582 C CA . VAL A 1 191 ? -5.034 14.254 -0.977 1.00 98.62 191 VAL A CA 1
ATOM 1583 C C . VAL A 1 191 ? -5.652 13.967 0.388 1.00 98.62 191 VAL A C 1
ATOM 1585 O O . VAL A 1 191 ? -6.762 13.445 0.450 1.00 98.62 191 VAL A O 1
ATOM 1588 N N . HIS A 1 192 ? -4.953 14.310 1.473 1.00 98.25 192 HIS A N 1
ATOM 1589 C CA . HIS A 1 192 ? -5.395 14.074 2.847 1.00 98.25 192 HIS A CA 1
ATOM 1590 C C . HIS A 1 192 ? -5.732 12.602 3.140 1.00 98.25 192 HIS A C 1
ATOM 1592 O O . HIS A 1 192 ? -6.714 12.293 3.821 1.00 98.25 192 HIS A O 1
ATOM 1598 N N . ALA A 1 193 ? -4.919 11.672 2.628 1.00 98.44 193 ALA A N 1
ATOM 1599 C CA . ALA A 1 193 ? -5.091 10.242 2.893 1.00 98.44 193 ALA A CA 1
ATOM 1600 C C . ALA A 1 193 ? -4.934 9.905 4.390 1.00 98.44 193 ALA A C 1
ATOM 1602 O O . ALA A 1 193 ? -5.462 8.901 4.857 1.00 98.44 193 ALA A O 1
ATOM 1603 N N . ASP A 1 194 ? -4.274 10.770 5.162 1.00 97.88 194 ASP A N 1
ATOM 1604 C CA . ASP A 1 194 ? -4.161 10.676 6.618 1.00 97.88 194 ASP A CA 1
ATOM 1605 C C . ASP A 1 194 ? -5.499 10.807 7.361 1.00 97.88 194 ASP A C 1
ATOM 1607 O O . ASP A 1 194 ? -5.602 10.438 8.525 1.00 97.88 194 ASP A O 1
ATOM 1611 N N . THR A 1 195 ? -6.551 11.283 6.690 1.00 97.81 195 THR A N 1
ATOM 1612 C CA . THR A 1 195 ? -7.907 11.323 7.261 1.00 97.81 195 THR A CA 1
ATOM 1613 C C . THR A 1 195 ? -8.606 9.963 7.276 1.00 97.81 195 THR A C 1
ATOM 1615 O O . THR A 1 195 ? -9.621 9.814 7.958 1.00 97.81 195 THR A O 1
ATOM 1618 N N . VAL A 1 196 ? -8.082 8.983 6.532 1.00 98.12 196 VAL A N 1
ATOM 1619 C CA . VAL A 1 196 ? -8.646 7.627 6.426 1.00 98.12 196 VAL A CA 1
ATOM 1620 C C . VAL A 1 196 ? -7.636 6.521 6.726 1.00 98.12 196 VAL A C 1
ATOM 1622 O O . VAL A 1 196 ? -8.035 5.369 6.826 1.00 98.12 196 VAL A O 1
ATOM 1625 N N . VAL A 1 197 ? -6.344 6.840 6.844 1.00 98.50 197 VAL A N 1
ATOM 1626 C CA . VAL A 1 197 ? -5.289 5.901 7.246 1.00 98.50 197 VAL A CA 1
ATOM 1627 C C . VAL A 1 197 ? -4.994 6.083 8.727 1.00 98.50 197 VAL A C 1
ATOM 1629 O O . VAL A 1 197 ? -4.678 7.184 9.149 1.00 98.50 197 VAL A O 1
ATOM 1632 N N . ASP A 1 198 ? -5.030 5.014 9.520 1.00 98.25 198 ASP A N 1
ATOM 1633 C CA . ASP A 1 198 ? -4.681 5.077 10.946 1.00 98.25 198 ASP A CA 1
ATOM 1634 C C . ASP A 1 198 ? -3.212 4.717 11.181 1.00 98.25 198 ASP A C 1
ATOM 1636 O O . ASP A 1 198 ? -2.572 5.213 12.111 1.00 98.25 198 ASP A O 1
ATOM 1640 N N . THR A 1 199 ? -2.671 3.792 10.384 1.00 98.25 199 THR A N 1
ATOM 1641 C CA . THR A 1 199 ? -1.305 3.288 10.555 1.00 98.25 199 THR A CA 1
ATOM 1642 C C . THR A 1 199 ? -0.614 3.084 9.216 1.00 98.25 199 THR A C 1
ATOM 1644 O O . THR A 1 199 ? -1.144 2.413 8.334 1.00 98.25 199 THR A O 1
ATOM 1647 N N . LEU A 1 200 ? 0.600 3.618 9.091 1.00 98.25 200 LEU A N 1
ATOM 1648 C CA . LEU A 1 200 ? 1.461 3.463 7.925 1.00 98.25 200 LEU A CA 1
ATOM 1649 C C . LEU A 1 200 ? 2.790 2.821 8.331 1.00 98.25 200 LEU A C 1
ATOM 1651 O O . LEU A 1 200 ? 3.621 3.441 8.988 1.00 98.25 200 LEU A O 1
ATOM 1655 N N . MET A 1 201 ? 3.000 1.579 7.910 1.00 96.38 201 MET A N 1
ATOM 1656 C CA . MET A 1 201 ? 4.254 0.845 8.062 1.00 96.38 201 MET A CA 1
ATOM 1657 C C . MET A 1 201 ? 5.022 0.944 6.749 1.00 96.38 201 MET A C 1
ATOM 1659 O O . MET A 1 201 ? 4.671 0.273 5.784 1.00 96.38 201 MET A O 1
ATOM 1663 N N . VAL A 1 202 ? 6.019 1.824 6.687 1.00 95.38 202 VAL A N 1
ATOM 1664 C CA . VAL A 1 202 ? 6.717 2.159 5.439 1.00 95.38 202 VAL A CA 1
ATOM 1665 C C . VAL A 1 202 ? 8.195 1.801 5.516 1.00 95.38 202 VAL A C 1
ATOM 1667 O O . VAL A 1 202 ? 8.882 2.207 6.453 1.00 95.38 202 VAL A O 1
ATOM 1670 N N . GLU A 1 203 ? 8.676 1.054 4.526 1.00 91.81 203 GLU A N 1
ATOM 1671 C CA . GLU A 1 203 ? 10.093 0.774 4.325 1.00 91.81 203 GLU A CA 1
ATOM 1672 C C . GLU A 1 203 ? 10.675 1.797 3.352 1.00 91.81 203 GLU A C 1
ATOM 1674 O O . GLU A 1 203 ? 10.317 1.867 2.178 1.00 91.81 203 GLU A O 1
ATOM 1679 N N . LEU A 1 204 ? 11.569 2.643 3.857 1.00 88.75 204 LEU A N 1
ATOM 1680 C CA . LEU A 1 204 ? 12.188 3.683 3.046 1.00 88.75 204 LEU A CA 1
ATOM 1681 C C . LEU A 1 204 ? 13.481 3.180 2.430 1.00 88.75 204 LEU A C 1
ATOM 1683 O O . LEU A 1 204 ? 14.532 3.155 3.074 1.00 88.75 204 LEU A O 1
ATOM 1687 N N . HIS A 1 205 ? 13.401 2.862 1.146 1.00 84.00 205 HIS A N 1
ATOM 1688 C CA . HIS A 1 205 ? 14.546 2.427 0.367 1.00 84.00 205 HIS A CA 1
ATOM 1689 C C . HIS A 1 205 ? 15.633 3.513 0.292 1.00 84.00 205 HIS A C 1
ATOM 1691 O O . HIS A 1 205 ? 15.339 4.675 -0.019 1.00 84.00 205 HIS A O 1
ATOM 1697 N N . PRO A 1 206 ? 16.913 3.167 0.524 1.00 77.69 206 PRO A N 1
ATOM 1698 C CA . PRO A 1 206 ? 17.997 4.129 0.424 1.00 77.69 206 PRO A CA 1
ATOM 1699 C C . PRO A 1 206 ? 18.207 4.588 -1.025 1.00 77.69 206 PRO A C 1
ATOM 1701 O O . PRO A 1 206 ? 18.047 3.836 -1.993 1.00 77.69 206 PRO A O 1
ATOM 1704 N N . TYR A 1 207 ? 18.629 5.841 -1.160 1.00 72.94 207 TYR A N 1
ATOM 1705 C CA . TYR A 1 207 ? 19.083 6.436 -2.412 1.00 72.94 207 TYR A CA 1
ATOM 1706 C C . TYR A 1 207 ? 20.558 6.815 -2.301 1.00 72.94 207 TYR A C 1
ATOM 1708 O O . TYR A 1 207 ? 20.996 7.348 -1.283 1.00 72.94 207 TYR A O 1
ATOM 1716 N N . ASP A 1 208 ? 21.307 6.603 -3.383 1.00 69.00 208 ASP A N 1
ATOM 1717 C CA . ASP A 1 208 ? 22.752 6.873 -3.439 1.00 69.00 208 ASP A CA 1
ATOM 1718 C C . ASP A 1 208 ? 23.093 8.365 -3.629 1.00 69.00 208 ASP A C 1
ATOM 1720 O O . ASP A 1 208 ? 24.262 8.741 -3.723 1.00 69.00 208 ASP A O 1
ATOM 1724 N N . PHE A 1 209 ? 22.088 9.236 -3.720 1.00 63.62 209 PHE A N 1
ATOM 1725 C CA . PHE A 1 209 ? 22.259 10.665 -3.968 1.00 63.62 209 PHE A CA 1
ATOM 1726 C C . PHE A 1 209 ? 21.175 11.489 -3.271 1.00 63.62 209 PHE A C 1
ATOM 1728 O O . PHE A 1 209 ? 20.062 11.021 -3.049 1.00 63.62 209 PHE A O 1
ATOM 1735 N N . ALA A 1 210 ? 21.509 12.738 -2.934 1.00 65.38 210 ALA A N 1
ATOM 1736 C CA . ALA A 1 210 ? 20.536 13.704 -2.441 1.00 65.38 210 ALA A CA 1
ATOM 1737 C C . ALA A 1 210 ? 19.655 14.178 -3.607 1.00 65.38 210 ALA A C 1
ATOM 1739 O O . ALA A 1 210 ? 20.149 14.768 -4.567 1.00 65.38 210 ALA A O 1
ATOM 1740 N N . ASP A 1 211 ? 18.358 13.914 -3.502 1.00 78.44 211 ASP A N 1
ATOM 1741 C CA . ASP A 1 211 ? 17.329 14.277 -4.473 1.00 78.44 211 ASP A CA 1
ATOM 1742 C C . ASP A 1 211 ? 16.285 15.160 -3.772 1.00 78.44 211 ASP A C 1
ATOM 1744 O O . ASP A 1 211 ? 15.920 14.918 -2.617 1.00 78.44 211 ASP A O 1
ATOM 1748 N N . GLU A 1 212 ? 15.791 16.186 -4.465 1.00 86.88 212 GLU A N 1
ATOM 1749 C CA . GLU A 1 212 ? 14.667 17.008 -4.003 1.00 86.88 212 GLU A CA 1
ATOM 1750 C C . GLU A 1 212 ? 13.454 16.131 -3.656 1.00 86.88 212 GLU A C 1
ATOM 1752 O O . GLU A 1 212 ? 12.745 16.400 -2.684 1.00 86.88 212 GLU A O 1
ATOM 1757 N N . GLN A 1 213 ? 13.246 15.043 -4.402 1.00 87.06 213 GLN A N 1
ATOM 1758 C CA . GLN A 1 213 ? 12.168 14.096 -4.152 1.00 87.06 213 GLN A CA 1
ATOM 1759 C C . GLN A 1 213 ? 12.322 13.369 -2.812 1.00 87.06 213 GLN A C 1
ATOM 1761 O O . GLN A 1 213 ? 11.341 13.179 -2.094 1.00 87.06 213 GLN A O 1
ATOM 1766 N N . ILE A 1 214 ? 13.552 13.021 -2.427 1.00 88.31 214 ILE A N 1
ATOM 1767 C CA . ILE A 1 214 ? 13.824 12.385 -1.132 1.00 88.31 214 ILE A CA 1
ATOM 1768 C C . ILE A 1 214 ? 13.473 13.349 -0.000 1.00 88.31 214 ILE A C 1
ATOM 1770 O O . ILE A 1 214 ? 12.799 12.970 0.957 1.00 88.31 214 ILE A O 1
ATOM 1774 N N . ALA A 1 215 ? 13.871 14.618 -0.130 1.00 91.06 215 ALA A N 1
ATOM 1775 C CA . ALA A 1 215 ? 13.525 15.650 0.844 1.00 91.06 215 ALA A CA 1
ATOM 1776 C C . ALA A 1 215 ? 12.002 15.847 0.958 1.00 91.06 215 ALA A C 1
ATOM 1778 O O . ALA A 1 215 ? 11.488 16.002 2.068 1.00 91.06 215 ALA A O 1
ATOM 1779 N N . LYS A 1 216 ? 11.268 15.789 -0.164 1.00 93.06 216 LYS A N 1
ATOM 1780 C CA . LYS A 1 216 ? 9.796 15.822 -0.167 1.00 93.06 216 LYS A CA 1
ATOM 1781 C C . LYS A 1 216 ? 9.196 14.635 0.580 1.00 93.06 216 LYS A C 1
ATOM 1783 O O . LYS A 1 216 ? 8.320 14.855 1.410 1.00 93.06 216 LYS A O 1
ATOM 1788 N N . GLY A 1 217 ? 9.676 13.414 0.344 1.00 93.56 217 GLY A N 1
ATOM 1789 C CA . GLY A 1 217 ? 9.169 12.230 1.045 1.00 93.56 217 GLY A CA 1
ATOM 1790 C C . GLY A 1 217 ? 9.426 12.274 2.555 1.00 93.56 217 GLY A C 1
ATOM 1791 O O . GLY A 1 217 ? 8.513 12.009 3.333 1.00 93.56 217 GLY A O 1
ATOM 1792 N N . TRP A 1 218 ? 10.610 12.715 2.994 1.00 94.12 218 TRP A N 1
ATOM 1793 C CA . TRP A 1 218 ? 10.885 12.896 4.427 1.00 94.12 218 TRP A CA 1
ATOM 1794 C C . TRP A 1 218 ? 9.990 13.950 5.074 1.00 94.12 218 TRP A C 1
ATOM 1796 O O . TRP A 1 218 ? 9.451 13.719 6.156 1.00 94.12 218 TRP A O 1
ATOM 1806 N N . LYS A 1 219 ? 9.787 15.086 4.398 1.00 96.69 219 LYS A N 1
ATOM 1807 C CA . LYS A 1 219 ? 8.854 16.114 4.862 1.00 96.69 219 LYS A CA 1
ATOM 1808 C C . LYS A 1 219 ? 7.424 15.573 4.935 1.00 96.69 219 LYS A C 1
ATOM 1810 O O . LYS A 1 219 ? 6.709 15.871 5.882 1.00 96.69 219 LYS A O 1
ATOM 1815 N N . ALA A 1 220 ? 7.012 14.763 3.963 1.00 97.75 220 ALA A N 1
ATOM 1816 C CA . ALA A 1 220 ? 5.694 14.145 3.973 1.00 97.75 220 ALA A CA 1
ATOM 1817 C C . ALA A 1 220 ? 5.512 13.198 5.168 1.00 97.75 220 ALA A C 1
ATOM 1819 O O . ALA A 1 220 ? 4.477 13.255 5.820 1.00 97.75 220 ALA A O 1
ATOM 1820 N N . ILE A 1 221 ? 6.523 12.402 5.528 1.00 96.94 221 ILE A N 1
ATOM 1821 C CA . ILE A 1 221 ? 6.480 11.571 6.744 1.00 96.94 221 ILE A CA 1
ATOM 1822 C C . ILE A 1 221 ? 6.323 12.419 8.001 1.00 96.94 221 ILE A C 1
ATOM 1824 O O . ILE A 1 221 ? 5.532 12.068 8.874 1.00 96.94 221 ILE A O 1
ATOM 1828 N N . GLU A 1 222 ? 7.063 13.524 8.105 1.00 97.00 222 GLU A N 1
ATOM 1829 C CA . GLU A 1 222 ? 6.928 14.441 9.237 1.00 97.00 222 GLU A CA 1
ATOM 1830 C C . GLU A 1 222 ? 5.495 14.976 9.344 1.00 97.00 222 GLU A C 1
ATOM 1832 O O . GLU A 1 222 ? 4.918 14.950 10.430 1.00 97.00 222 GLU A O 1
ATOM 1837 N N . GLU A 1 223 ? 4.898 15.399 8.227 1.00 98.12 223 GLU A N 1
ATOM 1838 C CA . GLU A 1 223 ? 3.514 15.878 8.192 1.00 98.12 223 GLU A CA 1
ATOM 1839 C C . GLU A 1 223 ? 2.502 14.781 8.552 1.00 98.12 223 GLU A C 1
ATOM 1841 O O . GLU A 1 223 ? 1.697 14.989 9.457 1.00 98.12 223 GLU A O 1
ATOM 1846 N N . LEU A 1 224 ? 2.580 13.603 7.924 1.00 98.25 224 LEU A N 1
ATOM 1847 C CA . LEU A 1 224 ? 1.679 12.473 8.191 1.00 98.25 224 LEU A CA 1
ATOM 1848 C C . LEU A 1 224 ? 1.774 12.011 9.655 1.00 98.25 224 LEU A C 1
ATOM 1850 O O . LEU A 1 224 ? 0.763 11.734 10.293 1.00 98.25 224 LEU A O 1
ATOM 1854 N N . SER A 1 225 ? 2.975 12.008 10.244 1.00 97.38 225 SER A N 1
ATOM 1855 C CA . SER A 1 225 ? 3.185 11.587 11.640 1.00 97.38 225 SER A CA 1
ATOM 1856 C C . SER A 1 225 ? 2.484 12.464 12.687 1.00 97.38 225 SER A C 1
ATOM 1858 O O . SER A 1 225 ? 2.484 12.135 13.874 1.00 97.38 225 SER A O 1
ATOM 1860 N N . LYS A 1 226 ? 1.908 13.601 12.278 1.00 97.50 226 LYS A N 1
ATOM 1861 C CA . LYS A 1 226 ? 1.104 14.461 13.155 1.00 97.50 226 LYS A CA 1
ATOM 1862 C C . LYS A 1 226 ? -0.303 13.908 13.378 1.00 97.50 226 LYS A C 1
ATOM 1864 O O . LYS A 1 226 ? -0.924 14.288 14.368 1.00 97.50 226 LYS A O 1
ATOM 1869 N N . THR A 1 227 ? -0.800 13.062 12.478 1.00 96.81 227 THR A N 1
ATOM 1870 C CA . THR A 1 227 ? -2.190 12.578 12.470 1.00 96.81 227 THR A CA 1
ATOM 1871 C C . THR A 1 227 ? -2.300 11.056 12.475 1.00 96.81 227 THR A C 1
ATOM 1873 O O . THR A 1 227 ? -3.282 10.545 13.008 1.00 96.81 227 THR A O 1
ATOM 1876 N N . ILE A 1 228 ? -1.294 10.334 11.967 1.00 97.25 228 ILE A N 1
ATOM 1877 C CA . ILE A 1 228 ? -1.315 8.866 11.864 1.00 97.25 228 ILE A CA 1
ATOM 1878 C C . ILE A 1 228 ? -0.130 8.219 12.580 1.00 97.25 228 ILE A C 1
ATOM 1880 O O . ILE A 1 228 ? 0.924 8.830 12.783 1.00 97.25 228 ILE A O 1
ATOM 1884 N N . LEU A 1 229 ? -0.282 6.941 12.930 1.00 96.75 229 LEU A N 1
ATOM 1885 C CA . LEU A 1 229 ? 0.789 6.144 13.516 1.00 96.75 229 LEU A CA 1
ATOM 1886 C C . LEU A 1 229 ? 1.767 5.669 12.427 1.00 96.75 229 LEU A C 1
ATOM 1888 O O . LEU A 1 229 ? 1.371 4.980 11.491 1.00 96.75 229 LEU A O 1
ATOM 1892 N N . ILE A 1 230 ? 3.056 5.988 12.574 1.00 96.06 230 ILE A N 1
ATOM 1893 C CA . ILE A 1 230 ? 4.126 5.539 11.665 1.00 96.06 230 ILE A CA 1
ATOM 1894 C C . ILE A 1 230 ? 5.225 4.851 12.490 1.00 96.06 230 ILE A C 1
ATOM 1896 O O . ILE A 1 230 ? 6.187 5.513 12.905 1.00 96.06 230 ILE A O 1
ATOM 1900 N N . PRO A 1 231 ? 5.081 3.549 12.807 1.00 92.62 231 PRO A N 1
ATOM 1901 C CA . PRO A 1 231 ? 6.105 2.819 13.539 1.00 92.62 231 PRO A CA 1
ATOM 1902 C C . PRO A 1 231 ? 7.329 2.588 12.644 1.00 92.62 231 PRO A C 1
ATOM 1904 O O . PRO A 1 231 ? 7.257 2.685 11.418 1.00 92.62 231 PRO 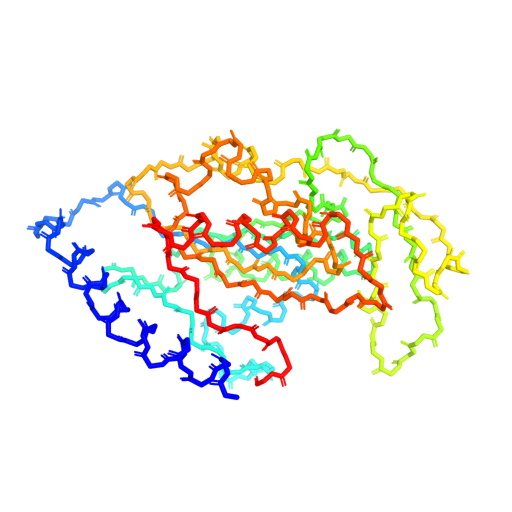A O 1
ATOM 1907 N N . TYR A 1 232 ? 8.472 2.274 13.258 1.00 88.75 232 TYR A N 1
ATOM 1908 C CA . TYR A 1 232 ? 9.618 1.790 12.489 1.00 88.75 232 TYR A CA 1
ATOM 1909 C C . TYR A 1 232 ? 9.254 0.462 11.815 1.00 88.75 232 TYR A C 1
ATOM 1911 O O . TYR A 1 232 ? 8.729 -0.441 12.470 1.00 88.75 232 TYR A O 1
ATOM 1919 N N . TYR A 1 233 ? 9.543 0.352 10.524 1.00 86.31 233 TYR A N 1
ATOM 1920 C CA . TYR A 1 233 ? 9.292 -0.837 9.726 1.00 86.31 233 TYR A CA 1
ATOM 1921 C C . TYR A 1 233 ? 10.472 -1.083 8.787 1.00 86.31 233 TYR A C 1
ATOM 1923 O O . TYR A 1 233 ? 11.005 -0.142 8.201 1.00 86.31 233 TYR A O 1
ATOM 1931 N N . ASP A 1 234 ? 10.876 -2.344 8.702 1.00 82.62 234 ASP A N 1
ATOM 1932 C CA . ASP A 1 234 ? 11.996 -2.842 7.912 1.00 82.62 234 ASP A CA 1
ATOM 1933 C C . ASP A 1 234 ? 11.676 -4.302 7.576 1.00 82.62 234 ASP A C 1
ATOM 1935 O O . ASP A 1 234 ? 11.559 -5.127 8.483 1.00 82.62 234 ASP A O 1
ATOM 1939 N N . SER A 1 235 ? 11.456 -4.636 6.302 1.00 71.88 235 SER A N 1
ATOM 1940 C CA . SER A 1 235 ? 11.059 -5.998 5.919 1.00 71.88 235 SER A CA 1
ATOM 1941 C C . SER A 1 235 ? 12.154 -7.049 6.156 1.00 71.88 235 SER A C 1
ATOM 1943 O O . SER A 1 235 ? 11.867 -8.251 6.097 1.00 71.88 235 SER A O 1
ATOM 1945 N N . PHE A 1 236 ? 13.386 -6.625 6.464 1.00 62.91 236 PHE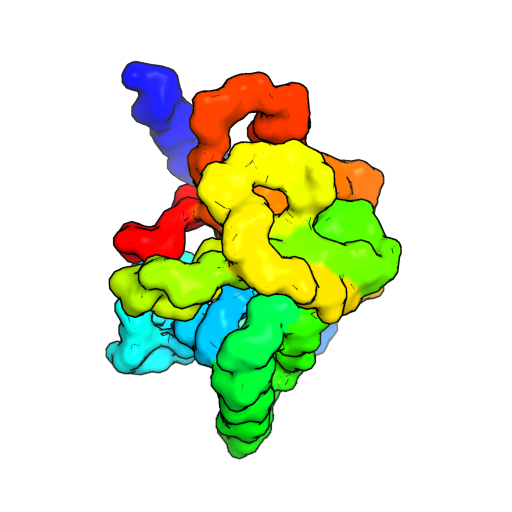 A N 1
ATOM 1946 C CA . PHE A 1 236 ? 14.525 -7.496 6.751 1.00 62.91 236 PHE A CA 1
ATOM 1947 C C . PHE A 1 236 ? 14.797 -7.707 8.249 1.00 62.91 236 PHE A C 1
ATOM 1949 O O . PHE A 1 236 ? 15.664 -8.526 8.579 1.00 62.91 236 PHE A O 1
ATOM 1956 N N . ALA A 1 237 ? 14.100 -6.986 9.135 1.00 47.41 237 ALA A N 1
ATOM 1957 C CA . ALA A 1 237 ? 14.301 -7.035 10.587 1.00 47.41 237 ALA A CA 1
ATOM 1958 C C . ALA A 1 237 ? 13.519 -8.154 11.301 1.00 47.41 237 ALA A C 1
ATOM 1960 O O . ALA A 1 237 ? 12.440 -8.574 10.819 1.00 47.41 237 ALA A O 1
#

Solvent-accessible surface area (backbone atoms only — not comparable to full-atom values): 13141 Å² total; per-residue (Å²): 111,70,73,62,55,56,48,60,63,44,56,61,53,46,54,52,49,53,48,49,63,55,64,76,54,71,96,65,93,60,92,80,54,45,41,35,40,36,32,38,47,29,59,65,43,54,63,57,34,26,62,61,63,44,93,82,32,90,59,84,65,87,76,87,71,59,94,90,58,53,68,74,72,24,42,34,40,35,27,20,44,58,63,86,27,35,66,42,38,54,49,48,34,54,53,41,41,76,74,68,35,53,55,46,72,39,60,32,26,33,70,29,69,42,73,52,76,35,54,33,28,40,44,86,76,50,74,91,59,76,47,68,61,45,43,73,50,98,76,62,86,51,101,51,82,82,26,67,75,44,79,30,39,21,34,27,44,29,59,49,50,42,72,74,49,46,69,71,38,45,27,37,35,40,38,44,50,60,57,36,51,38,49,28,36,39,39,22,61,76,59,48,20,54,62,30,34,49,32,43,38,48,42,81,62,89,69,98,62,96,44,74,53,54,55,45,17,54,51,24,50,58,58,46,55,74,73,26,46,64,59,93,46,57,97,88,103

Nearest PDB structures (foldseek):
  7yop-assembly1_B  TM=4.435E-01  e=4.733E-03  Spiroplasma melliferum KC3
  1w5f-assembly1_B  TM=4.344E-01  e=4.225E-02  Thermotoga maritima
  7yop-assembly1_A  TM=4.299E-01  e=5.097E-02  Spiroplasma melliferum KC3
  8grw-assembly1_A  TM=4.018E-01  e=2.903E-02  Spiroplasma melliferum KC3
  5mn7-assembly1_A  TM=3.629E-01  e=8.504E-01  Staphylococcus aureus